Protein AF-A0A2P4SC52-F1 (afdb_monomer)

Structure (mmCIF, N/CA/C/O backbone):
data_AF-A0A2P4SC52-F1
#
_entry.id   AF-A0A2P4SC52-F1
#
loop_
_atom_site.group_PDB
_atom_site.id
_atom_site.type_symbol
_atom_site.label_atom_id
_atom_site.label_alt_id
_atom_site.label_comp_id
_atom_site.label_asym_id
_atom_site.label_entity_id
_atom_site.label_seq_id
_atom_site.pdbx_PDB_ins_code
_atom_site.Cartn_x
_atom_site.Cartn_y
_atom_site.Cartn_z
_atom_site.occupancy
_atom_site.B_iso_or_equiv
_atom_site.auth_seq_id
_atom_site.auth_comp_id
_atom_site.auth_asym_id
_atom_site.auth_atom_id
_atom_site.pdbx_PDB_model_num
ATOM 1 N N . MET A 1 1 ? -28.466 -51.476 46.157 1.00 38.97 1 MET A N 1
ATOM 2 C CA . MET A 1 1 ? -28.477 -51.549 44.677 1.00 38.97 1 MET A CA 1
ATOM 3 C C . MET A 1 1 ? -29.482 -50.503 44.200 1.00 38.97 1 MET A C 1
ATOM 5 O O . MET A 1 1 ? -30.635 -50.628 44.568 1.00 38.97 1 MET A O 1
ATOM 9 N N . ALA A 1 2 ? -29.071 -49.300 43.772 1.00 39.16 2 ALA A N 1
ATOM 10 C CA . ALA A 1 2 ? -28.659 -48.937 42.397 1.00 39.16 2 ALA A CA 1
ATOM 11 C C . ALA A 1 2 ? -29.773 -49.298 41.379 1.00 39.16 2 ALA A C 1
ATOM 13 O O . ALA A 1 2 ? -30.162 -50.453 41.349 1.00 39.16 2 ALA A O 1
ATOM 14 N N . GLN A 1 3 ? -30.353 -48.417 40.551 1.00 35.97 3 GLN A N 1
ATOM 15 C CA . GLN A 1 3 ? -29.814 -47.260 39.824 1.00 35.97 3 GLN A CA 1
ATOM 16 C C . GLN A 1 3 ? -30.897 -46.204 39.494 1.00 35.97 3 GLN A C 1
ATOM 18 O O . GLN A 1 3 ? -32.084 -46.509 39.412 1.00 35.97 3 GLN A O 1
ATOM 23 N N . ARG A 1 4 ? -30.435 -44.965 39.256 1.00 40.19 4 ARG A N 1
ATOM 24 C CA . ARG A 1 4 ? -31.141 -43.851 38.596 1.00 40.19 4 ARG A CA 1
ATOM 25 C C . ARG A 1 4 ? -31.289 -44.114 37.089 1.00 40.19 4 ARG A C 1
ATOM 27 O O . ARG A 1 4 ? -30.311 -44.516 36.466 1.00 40.19 4 ARG A O 1
ATOM 34 N N . GLY A 1 5 ? -32.439 -43.766 36.507 1.00 35.81 5 GLY A N 1
ATOM 35 C CA . GLY A 1 5 ? -32.637 -43.576 35.061 1.00 35.81 5 GLY A CA 1
ATOM 36 C C . GLY A 1 5 ? -32.809 -42.085 34.732 1.00 35.81 5 GLY A C 1
ATOM 37 O O . GLY A 1 5 ? -33.568 -41.396 35.406 1.00 35.81 5 GLY A O 1
ATOM 38 N N . ALA A 1 6 ? -32.034 -41.590 33.766 1.00 42.72 6 ALA A N 1
ATOM 39 C CA . ALA A 1 6 ? -31.841 -40.181 33.401 1.00 42.72 6 ALA A CA 1
ATOM 40 C C . ALA A 1 6 ? -33.028 -39.537 32.645 1.00 42.72 6 ALA A C 1
ATOM 42 O O . ALA A 1 6 ? -33.797 -40.265 32.018 1.00 42.72 6 ALA A O 1
ATOM 43 N N . PRO A 1 7 ? -33.152 -38.191 32.613 1.00 43.25 7 PRO A N 1
ATOM 44 C CA . PRO A 1 7 ? -34.042 -37.517 31.677 1.00 43.25 7 PRO A CA 1
ATOM 45 C C . PRO A 1 7 ? -33.369 -37.309 30.310 1.00 43.25 7 PRO A C 1
ATOM 47 O O . PRO A 1 7 ? -32.143 -37.200 30.202 1.00 43.25 7 PRO A O 1
ATOM 50 N N . ALA A 1 8 ? -34.204 -37.274 29.272 1.00 38.16 8 ALA A N 1
ATOM 51 C CA . ALA A 1 8 ? -33.835 -37.083 27.876 1.00 38.16 8 ALA A CA 1
ATOM 52 C C . ALA A 1 8 ? -33.135 -35.733 27.636 1.00 38.16 8 ALA A C 1
ATOM 54 O O . ALA A 1 8 ? -33.507 -34.712 28.212 1.00 38.16 8 ALA A O 1
ATOM 55 N N . ARG A 1 9 ? -32.102 -35.758 26.787 1.00 41.41 9 ARG A N 1
ATOM 56 C CA . ARG A 1 9 ? -31.348 -34.589 26.325 1.00 41.41 9 ARG A CA 1
ATOM 57 C C . ARG A 1 9 ? -32.082 -33.950 25.149 1.00 41.41 9 ARG A C 1
ATOM 59 O O . ARG A 1 9 ? -32.260 -34.608 24.129 1.00 41.41 9 ARG A O 1
ATOM 66 N N . ASP A 1 10 ? -32.457 -32.685 25.294 1.00 39.81 10 ASP A N 1
ATOM 67 C CA . ASP A 1 10 ? -32.795 -31.809 24.173 1.00 39.81 10 ASP A CA 1
ATOM 68 C C . ASP A 1 10 ? -31.494 -31.190 23.645 1.00 39.81 10 ASP A C 1
ATOM 70 O O . ASP A 1 10 ? -31.015 -30.174 24.146 1.00 39.81 10 ASP A O 1
ATOM 74 N N . ASP A 1 11 ? -30.902 -31.825 22.635 1.00 39.66 11 ASP A N 1
ATOM 75 C CA . ASP A 1 11 ? -29.785 -31.265 21.873 1.00 39.66 11 ASP A CA 1
ATOM 76 C C . ASP A 1 11 ? -30.341 -30.542 20.636 1.00 39.66 11 ASP A C 1
ATOM 78 O O . ASP A 1 11 ? -30.237 -31.021 19.508 1.00 39.66 11 ASP A O 1
ATOM 82 N N . THR A 1 12 ? -30.934 -29.358 20.829 1.00 40.03 12 THR A N 1
ATOM 83 C CA . THR A 1 12 ? -31.080 -28.400 19.721 1.00 40.03 12 THR A CA 1
ATOM 84 C C . THR A 1 12 ? -29.864 -27.484 19.722 1.00 40.03 12 THR A C 1
ATOM 86 O O . THR A 1 12 ? -29.775 -26.512 20.472 1.00 40.03 12 THR A O 1
ATOM 89 N N . SER A 1 13 ? -28.901 -27.841 18.873 1.00 37.47 13 SER A N 1
ATOM 90 C CA . SER A 1 13 ? -27.733 -27.037 18.525 1.00 37.47 13 SER A CA 1
ATOM 91 C C . SER A 1 13 ? -28.175 -25.649 18.055 1.00 37.47 13 SER A C 1
ATOM 93 O O . SER A 1 13 ? -28.683 -25.476 16.948 1.00 37.47 13 SER A O 1
ATOM 95 N N . THR A 1 14 ? -27.988 -24.643 18.906 1.00 38.62 14 THR A N 1
ATOM 96 C CA . THR A 1 14 ? -28.003 -23.248 18.475 1.00 38.62 14 THR A CA 1
ATOM 97 C C . THR A 1 14 ? -26.591 -22.912 18.008 1.00 38.62 14 THR A C 1
ATOM 99 O O . THR A 1 14 ? -25.643 -22.888 18.791 1.00 38.62 14 THR A O 1
ATOM 102 N N . GLY A 1 15 ? -26.428 -22.707 16.697 1.00 37.94 15 GLY A N 1
ATOM 103 C CA . GLY A 1 15 ? -25.203 -22.125 16.145 1.00 37.94 15 GLY A CA 1
ATOM 104 C C . GLY A 1 15 ? -24.891 -20.780 16.821 1.00 37.94 15 GLY A C 1
ATOM 105 O O . GLY A 1 15 ? -25.800 -20.161 17.384 1.00 37.94 15 GLY A O 1
ATOM 106 N N . PRO A 1 16 ? -23.628 -20.314 16.804 1.00 38.53 16 PRO A N 1
ATOM 107 C CA . PRO A 1 16 ? -23.243 -19.101 17.511 1.00 38.53 16 PRO A CA 1
ATOM 108 C C . PRO A 1 16 ? -24.081 -17.920 17.017 1.00 38.53 16 PRO A C 1
ATOM 110 O O . PRO A 1 16 ? -23.962 -17.479 15.875 1.00 38.53 16 PRO A O 1
ATOM 113 N N . GLN A 1 17 ? -24.957 -17.437 17.897 1.00 40.91 17 GLN A N 1
ATOM 114 C CA . GLN A 1 17 ? -25.719 -16.211 17.705 1.00 40.91 17 GLN A CA 1
ATOM 115 C C . GLN A 1 17 ? -24.738 -15.059 17.439 1.00 40.91 17 GLN A C 1
ATOM 117 O O . GLN A 1 17 ? -23.700 -14.989 18.109 1.00 40.91 17 GLN A O 1
ATOM 122 N N . PRO A 1 18 ? -25.029 -14.149 16.493 1.00 45.75 18 PRO A N 1
ATOM 123 C CA . PRO A 1 18 ? -24.202 -12.971 16.287 1.00 45.75 18 PRO A CA 1
ATOM 124 C C . PRO A 1 18 ? -24.136 -12.204 17.607 1.00 45.75 18 PRO A C 1
ATOM 126 O O . PRO A 1 18 ? -25.153 -11.775 18.149 1.00 45.75 18 PRO A O 1
ATOM 129 N N . SER A 1 19 ? -22.936 -12.091 18.177 1.00 51.66 19 SER A N 1
ATOM 130 C CA . SER A 1 19 ? -22.739 -11.397 19.444 1.00 51.66 19 SER A CA 1
ATOM 131 C C . SER A 1 19 ? -23.204 -9.951 19.281 1.00 51.66 19 SER A C 1
ATOM 133 O O . SER A 1 19 ? -22.572 -9.196 18.546 1.00 51.66 19 SER A O 1
ATOM 135 N N . GLY A 1 20 ? -24.286 -9.562 19.957 1.00 62.28 20 GLY A N 1
ATOM 136 C CA . GLY A 1 20 ? -24.848 -8.204 19.931 1.00 62.28 20 GLY A CA 1
ATOM 137 C C . GLY A 1 20 ? -23.975 -7.144 20.617 1.00 62.28 20 GLY A C 1
ATOM 138 O O . GLY A 1 20 ? -24.497 -6.224 21.237 1.00 62.28 20 GLY A O 1
ATOM 139 N N . THR A 1 21 ? -22.649 -7.291 20.580 1.00 75.12 21 THR A N 1
ATOM 140 C CA . THR A 1 21 ? -21.672 -6.413 21.233 1.00 75.12 21 THR A CA 1
ATOM 141 C C . THR A 1 21 ? -20.457 -6.172 20.328 1.00 75.12 21 THR A C 1
ATOM 143 O O . THR A 1 21 ? -19.921 -7.101 19.719 1.00 75.12 21 THR A O 1
ATOM 146 N N . GLY A 1 22 ? -20.021 -4.910 20.229 1.00 84.75 22 GLY A N 1
ATOM 147 C CA . GLY A 1 22 ? -18.854 -4.505 19.440 1.00 84.75 22 GLY A CA 1
ATOM 148 C C . GLY A 1 22 ? -17.536 -5.007 20.040 1.00 84.75 22 GLY A C 1
ATOM 149 O O . GLY A 1 22 ? -17.501 -5.601 21.121 1.00 84.75 22 GLY A O 1
ATOM 150 N N . TYR A 1 23 ? -16.416 -4.798 19.343 1.00 91.19 23 TYR A N 1
ATOM 151 C CA . TYR A 1 23 ? -15.095 -5.230 19.825 1.00 91.19 23 TYR A CA 1
ATOM 152 C C . TYR A 1 23 ? -14.731 -4.611 21.190 1.00 91.19 23 TYR A C 1
ATOM 154 O O . TYR A 1 23 ? -14.393 -5.334 22.127 1.00 91.19 23 TYR A O 1
ATOM 162 N N . LEU A 1 24 ? -14.879 -3.291 21.337 1.00 90.94 24 LEU A N 1
ATOM 163 C CA . LEU A 1 24 ? -14.592 -2.548 22.571 1.00 90.94 24 LEU A CA 1
ATOM 164 C C . LEU A 1 24 ? -15.592 -2.834 23.699 1.00 90.94 24 LEU A C 1
ATOM 166 O O . LEU A 1 24 ? -15.290 -2.577 24.858 1.00 90.94 24 LEU A O 1
ATOM 170 N N . ASP A 1 25 ? -16.765 -3.386 23.382 1.00 89.31 25 ASP A N 1
ATOM 171 C CA . ASP A 1 25 ? -17.742 -3.788 24.401 1.00 89.31 25 ASP A CA 1
ATOM 172 C C . ASP A 1 25 ? -17.365 -5.118 25.072 1.00 89.31 25 ASP A C 1
ATOM 174 O O . ASP A 1 25 ? -17.853 -5.417 26.163 1.00 89.31 25 ASP A O 1
ATOM 178 N N . ARG A 1 26 ? -16.544 -5.936 24.397 1.00 89.00 26 ARG A N 1
ATOM 179 C CA . ARG A 1 26 ? -16.136 -7.280 24.837 1.00 89.00 26 ARG A CA 1
ATOM 180 C C . ARG A 1 26 ? -14.725 -7.321 25.405 1.00 89.00 26 ARG A C 1
ATOM 182 O O . ARG A 1 26 ? -14.435 -8.167 26.245 1.00 89.00 26 ARG A O 1
ATOM 189 N N . GLN A 1 27 ? -13.848 -6.455 24.913 1.00 90.31 27 GLN A N 1
ATOM 190 C CA . GLN A 1 27 ? -12.439 -6.448 25.283 1.00 90.31 27 GLN A CA 1
ATOM 191 C C . GLN A 1 27 ? -12.170 -5.443 26.399 1.00 90.31 27 GLN A C 1
ATOM 193 O O . GLN A 1 27 ? -12.731 -4.350 26.418 1.00 90.31 27 GLN A O 1
ATOM 198 N N . GLN A 1 28 ? -11.287 -5.815 27.324 1.00 85.56 28 GLN A N 1
ATOM 199 C CA . GLN A 1 28 ? -10.850 -4.936 28.404 1.00 85.56 28 GLN A CA 1
ATOM 200 C C . GLN A 1 28 ? -9.451 -4.385 28.106 1.00 85.56 28 GLN A C 1
ATOM 202 O O . GLN A 1 28 ? -8.628 -5.092 27.513 1.00 85.56 28 GLN A O 1
ATOM 207 N N . PRO A 1 29 ? -9.150 -3.142 28.521 1.00 86.94 29 PRO A N 1
ATOM 208 C CA . PRO A 1 29 ? -7.786 -2.635 28.504 1.00 86.94 29 PRO A CA 1
ATOM 209 C C . PRO A 1 29 ? -6.851 -3.533 29.329 1.00 86.94 29 PRO A C 1
ATOM 211 O O . PRO A 1 29 ? -7.274 -4.170 30.293 1.00 86.94 29 PRO A O 1
ATOM 214 N N . ALA A 1 30 ? -5.564 -3.558 28.976 1.00 82.69 30 ALA A N 1
ATOM 215 C CA . ALA A 1 30 ? -4.586 -4.427 29.638 1.00 82.69 30 ALA A CA 1
ATOM 216 C C . ALA A 1 30 ? -4.429 -4.130 31.142 1.00 82.69 30 ALA A C 1
ATOM 218 O O . ALA A 1 30 ? -4.119 -5.023 31.927 1.00 82.69 30 ALA A O 1
ATOM 219 N N . THR A 1 31 ? -4.634 -2.875 31.544 1.00 81.75 31 THR A N 1
ATOM 220 C CA . THR A 1 31 ? -4.607 -2.42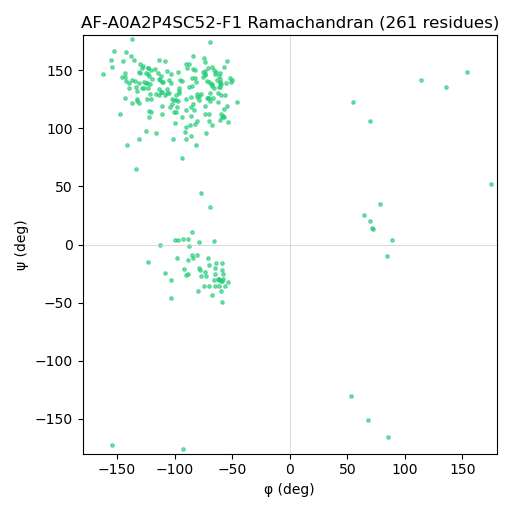6 32.938 1.00 81.75 31 THR A CA 1
ATOM 221 C C . THR A 1 31 ? -5.683 -1.371 33.176 1.00 81.75 31 THR A C 1
ATOM 223 O O . THR A 1 31 ? -6.185 -0.760 32.233 1.00 81.75 31 THR A O 1
ATOM 226 N N . ARG A 1 32 ? -5.986 -1.072 34.445 1.00 80.88 32 ARG A N 1
ATOM 227 C CA . ARG A 1 32 ? -6.942 -0.012 34.814 1.00 80.88 32 ARG A CA 1
ATOM 228 C C . ARG A 1 32 ? -6.565 1.374 34.266 1.00 80.88 32 ARG A C 1
ATOM 230 O O . ARG A 1 32 ? -7.455 2.182 34.036 1.00 80.88 32 ARG A O 1
ATOM 237 N N . GLY A 1 33 ? -5.272 1.652 34.085 1.00 81.25 33 GLY A N 1
ATOM 238 C CA . GLY A 1 33 ? -4.768 2.930 33.566 1.00 81.25 33 GLY A CA 1
ATOM 239 C C . GLY A 1 33 ? -4.470 2.930 32.064 1.00 81.25 33 GLY A C 1
ATOM 240 O O . GLY A 1 33 ? -3.922 3.904 31.558 1.00 81.25 33 GLY A O 1
ATOM 241 N N . SER A 1 34 ? -4.764 1.839 31.351 1.00 86.12 34 SER A N 1
ATOM 242 C CA . SER A 1 34 ? -4.462 1.729 29.925 1.00 86.12 34 SER A CA 1
ATOM 243 C C . SER A 1 34 ? -5.371 2.636 29.099 1.00 86.12 34 SER A C 1
ATOM 245 O O . SER A 1 34 ? -6.592 2.540 29.175 1.00 86.12 34 SER A O 1
ATOM 247 N N . LEU A 1 35 ? -4.754 3.479 28.269 1.00 90.12 35 LEU A N 1
ATOM 248 C CA . LEU A 1 35 ? -5.462 4.365 27.344 1.00 90.12 35 LEU A CA 1
ATOM 249 C C . LEU A 1 35 ? -6.127 3.599 26.188 1.00 90.12 35 LEU A C 1
ATOM 251 O O . LEU A 1 35 ? -7.197 3.985 25.725 1.00 90.12 35 LEU A O 1
ATOM 255 N N . GLY A 1 36 ? -5.479 2.534 25.709 1.00 91.81 36 GLY A N 1
ATOM 256 C CA . GLY A 1 36 ? -5.934 1.745 24.569 1.00 91.81 36 GLY A CA 1
ATOM 257 C C . GLY A 1 36 ? -6.352 0.320 24.929 1.00 91.81 36 GLY A C 1
ATOM 258 O O . GLY A 1 36 ? -5.935 -0.243 25.945 1.00 91.81 36 GLY A O 1
ATOM 259 N N . VAL A 1 37 ? -7.161 -0.272 24.052 1.00 95.31 37 VAL A N 1
ATOM 260 C CA . VAL A 1 37 ? -7.550 -1.685 24.078 1.00 95.31 37 VAL A CA 1
ATOM 261 C C . VAL A 1 37 ? -6.763 -2.421 23.003 1.00 95.31 37 VAL A C 1
ATOM 263 O O . VAL A 1 37 ? -6.882 -2.104 21.819 1.00 95.31 37 VAL A O 1
ATOM 266 N N . ASP A 1 38 ? -5.953 -3.396 23.410 1.00 96.62 38 ASP A N 1
ATOM 267 C CA . ASP A 1 38 ? -5.122 -4.163 22.485 1.00 96.62 38 ASP A CA 1
ATOM 268 C C . ASP A 1 38 ? -5.975 -4.917 21.440 1.00 96.62 38 ASP A C 1
ATOM 270 O O . ASP A 1 38 ? -7.070 -5.418 21.717 1.00 96.62 38 ASP A O 1
ATOM 274 N N . VAL A 1 39 ? -5.427 -5.067 20.236 1.00 96.69 39 VAL A N 1
ATOM 275 C CA . VAL A 1 39 ? -6.008 -5.855 19.149 1.00 96.69 39 VAL A CA 1
ATOM 276 C C . VAL A 1 39 ? -4.971 -6.755 18.492 1.00 96.69 39 VAL A C 1
ATOM 278 O O . VAL A 1 39 ? -3.818 -6.378 18.245 1.00 96.69 39 VAL A O 1
ATOM 281 N N . ALA A 1 40 ? -5.395 -7.995 18.257 1.00 97.00 40 ALA A N 1
ATOM 282 C CA . ALA A 1 40 ? -4.583 -9.040 17.662 1.00 97.00 40 ALA A CA 1
ATOM 283 C C . ALA A 1 40 ? -4.688 -9.080 16.138 1.00 97.00 40 ALA A C 1
ATOM 285 O O . ALA A 1 40 ? -5.695 -8.669 15.564 1.00 97.00 40 ALA A O 1
ATOM 286 N N . THR A 1 41 ? -3.660 -9.619 15.483 1.00 96.50 41 THR A N 1
ATOM 287 C CA . THR A 1 41 ? -3.774 -10.039 14.082 1.00 96.50 41 THR A CA 1
ATOM 288 C C . THR A 1 41 ? -4.667 -11.277 13.969 1.00 96.50 41 THR A C 1
ATOM 290 O O . THR A 1 41 ? -4.588 -12.182 14.800 1.00 96.50 41 THR A O 1
ATOM 293 N N . ALA A 1 42 ? -5.520 -11.328 12.947 1.00 95.50 42 ALA A N 1
ATOM 294 C CA . ALA A 1 42 ? -6.349 -12.495 12.639 1.00 95.50 42 ALA A CA 1
ATOM 295 C C . ALA A 1 42 ? -5.604 -13.555 11.809 1.00 95.50 42 ALA A C 1
ATOM 297 O O . ALA A 1 42 ? -6.119 -14.653 11.620 1.00 95.50 42 ALA A O 1
ATOM 298 N N . VAL A 1 43 ? -4.425 -13.215 11.279 1.00 94.31 43 VAL A N 1
ATOM 299 C CA . VAL A 1 43 ? -3.647 -14.052 10.357 1.00 94.31 43 VAL A CA 1
ATOM 300 C C . VAL A 1 43 ? -2.170 -14.063 10.736 1.00 94.31 43 VAL A C 1
ATOM 302 O O . VAL A 1 43 ? -1.684 -13.138 11.393 1.00 94.31 43 VAL A O 1
ATOM 305 N N . ASP A 1 44 ? -1.452 -15.089 10.289 1.00 96.31 44 ASP A N 1
ATOM 306 C CA . ASP A 1 44 ? 0.007 -15.115 10.353 1.00 96.31 44 ASP A CA 1
ATOM 307 C C . ASP A 1 44 ? 0.603 -14.059 9.411 1.00 96.31 44 ASP A C 1
ATOM 309 O O . ASP A 1 44 ? 0.183 -13.915 8.260 1.00 96.31 44 ASP A O 1
ATOM 313 N N . ILE A 1 45 ? 1.607 -13.326 9.889 1.00 95.19 45 ILE A N 1
ATOM 314 C CA . ILE A 1 45 ? 2.250 -12.227 9.166 1.00 95.19 45 ILE A CA 1
ATOM 315 C C . ILE A 1 45 ? 3.674 -12.629 8.797 1.00 95.19 45 ILE A C 1
ATOM 317 O O . ILE A 1 45 ? 4.447 -13.055 9.654 1.00 95.19 45 ILE A O 1
ATOM 321 N N . HIS A 1 46 ? 4.036 -12.415 7.531 1.00 93.31 46 HIS A N 1
ATOM 322 C CA . HIS A 1 46 ? 5.386 -12.634 7.017 1.00 93.31 46 HIS A CA 1
ATOM 323 C C . HIS A 1 46 ? 5.920 -11.356 6.359 1.00 93.31 46 HIS A C 1
ATOM 325 O O . HIS A 1 46 ? 5.664 -11.073 5.185 1.00 93.31 46 HIS A O 1
ATOM 331 N N . LEU A 1 47 ? 6.714 -10.587 7.102 1.00 91.75 47 LEU A N 1
ATOM 332 C CA . LEU A 1 47 ? 7.361 -9.382 6.590 1.00 91.75 47 LEU A CA 1
ATOM 333 C C . LEU A 1 47 ? 8.729 -9.749 6.005 1.00 91.75 47 LEU A C 1
ATOM 335 O O . LEU A 1 47 ? 9.732 -9.794 6.713 1.00 91.75 47 LEU A O 1
ATOM 339 N N . ARG A 1 48 ? 8.763 -10.056 4.702 1.00 89.94 48 ARG A N 1
ATOM 340 C CA . ARG A 1 48 ? 9.991 -10.441 3.972 1.00 89.94 48 ARG A CA 1
ATOM 341 C C . ARG A 1 48 ? 10.814 -9.253 3.460 1.00 89.94 48 ARG A C 1
ATOM 343 O O . ARG A 1 48 ? 11.917 -9.446 2.967 1.00 89.94 48 ARG A O 1
ATOM 350 N N . GLY A 1 49 ? 10.275 -8.043 3.555 1.00 87.25 49 GLY A N 1
ATOM 351 C CA . GLY A 1 49 ? 10.902 -6.814 3.083 1.00 87.25 49 GLY A CA 1
ATOM 352 C C . GLY A 1 49 ? 10.389 -5.606 3.859 1.00 87.25 49 GLY A C 1
ATOM 353 O O . GLY A 1 49 ? 9.640 -5.752 4.823 1.00 87.25 49 GLY A O 1
ATOM 354 N N . THR A 1 50 ? 10.776 -4.417 3.412 1.00 89.88 50 THR A N 1
ATOM 355 C CA . THR A 1 50 ? 10.443 -3.139 4.061 1.00 89.88 50 THR A CA 1
ATOM 356 C C . THR A 1 50 ? 9.169 -2.490 3.512 1.00 89.88 50 THR A C 1
ATOM 358 O O . THR A 1 50 ? 8.825 -1.373 3.890 1.00 89.88 50 THR A O 1
ATOM 361 N N . THR A 1 51 ? 8.453 -3.170 2.612 1.00 87.06 51 THR A N 1
ATOM 362 C CA . THR A 1 51 ? 7.196 -2.669 2.053 1.00 87.06 51 THR A CA 1
ATOM 363 C C . THR A 1 51 ? 6.070 -2.760 3.075 1.00 87.06 51 THR A C 1
ATOM 365 O O . THR A 1 51 ? 5.999 -3.697 3.873 1.00 87.06 51 THR A O 1
ATOM 368 N N . VAL A 1 52 ? 5.156 -1.794 3.018 1.00 91.25 52 VAL A N 1
ATOM 369 C CA . VAL A 1 52 ? 3.946 -1.802 3.839 1.00 91.25 52 VAL A CA 1
ATOM 370 C C . VAL A 1 52 ? 3.045 -2.968 3.422 1.00 91.25 52 VAL A C 1
ATOM 372 O O . VAL A 1 52 ? 2.823 -3.197 2.234 1.00 91.25 52 VAL A O 1
ATOM 375 N N . GLN A 1 53 ? 2.512 -3.696 4.400 1.00 91.44 53 GLN A N 1
ATOM 376 C CA . GLN A 1 53 ? 1.566 -4.790 4.217 1.00 91.44 53 GLN A CA 1
ATOM 377 C C . GLN A 1 53 ? 0.261 -4.513 4.961 1.00 91.44 53 GLN A C 1
ATOM 379 O O . GLN A 1 53 ? 0.265 -4.073 6.112 1.00 91.44 53 GLN A O 1
ATOM 384 N N . LYS A 1 54 ? -0.861 -4.818 4.306 1.00 94.25 54 LYS A N 1
ATOM 385 C CA . LYS A 1 54 ? -2.202 -4.753 4.891 1.00 94.25 54 LYS A CA 1
ATOM 386 C C . LYS A 1 54 ? -2.517 -6.060 5.615 1.00 94.25 54 LYS A C 1
ATOM 388 O O . LYS A 1 54 ? -2.597 -7.113 4.990 1.00 94.25 54 LYS A O 1
ATOM 393 N N . ILE A 1 55 ? -2.736 -5.981 6.921 1.00 94.81 55 ILE A N 1
ATOM 394 C CA . ILE A 1 55 ? -2.938 -7.124 7.812 1.00 94.81 55 ILE A CA 1
ATOM 395 C C . ILE A 1 55 ? -4.346 -7.086 8.395 1.00 94.81 55 ILE A C 1
ATOM 397 O O . ILE A 1 55 ? -4.772 -6.065 8.932 1.00 94.81 55 ILE A O 1
ATOM 401 N N . ARG A 1 56 ? -5.074 -8.204 8.310 1.00 94.69 56 ARG A N 1
ATOM 402 C CA . ARG A 1 56 ? -6.403 -8.327 8.923 1.00 94.69 56 ARG A CA 1
ATOM 403 C C . ARG A 1 56 ? -6.268 -8.411 10.441 1.00 94.69 56 ARG A C 1
ATOM 405 O O . ARG A 1 56 ? -5.568 -9.284 10.951 1.00 94.69 56 ARG A O 1
ATOM 412 N N . LEU A 1 57 ? -6.972 -7.542 11.157 1.00 96.56 57 LEU A N 1
ATOM 413 C CA . LEU A 1 57 ? -7.079 -7.608 12.609 1.00 96.56 57 LEU A CA 1
ATOM 414 C C . LEU A 1 57 ? -8.232 -8.519 13.032 1.00 96.56 57 LEU A C 1
ATOM 416 O O . LEU A 1 57 ? -9.207 -8.704 12.305 1.00 96.56 57 LEU A O 1
ATOM 420 N N . ALA A 1 58 ? -8.139 -9.063 14.241 1.00 96.31 58 ALA A N 1
ATOM 421 C CA . ALA A 1 58 ? -9.194 -9.832 14.894 1.00 96.31 58 ALA A CA 1
ATOM 422 C C . ALA A 1 58 ? -10.291 -8.908 15.465 1.00 96.31 58 ALA A C 1
ATOM 424 O O . ALA A 1 58 ? -10.720 -9.066 16.605 1.00 96.31 58 ALA A O 1
ATOM 425 N N . ALA A 1 59 ? -10.707 -7.911 14.682 1.00 94.06 59 ALA A N 1
ATOM 426 C CA . ALA A 1 59 ? -11.720 -6.927 15.032 1.00 94.06 59 ALA A CA 1
ATOM 427 C C . ALA A 1 59 ? -12.520 -6.532 13.787 1.00 94.06 59 ALA A C 1
ATOM 429 O O . ALA A 1 59 ? -11.975 -6.424 12.686 1.00 94.06 59 ALA A O 1
ATOM 430 N N . GLU A 1 60 ? -13.810 -6.286 13.983 1.00 92.94 60 GLU A N 1
ATOM 431 C CA . GLU A 1 60 ? -14.718 -5.798 12.950 1.00 92.94 60 GLU A CA 1
ATOM 432 C C . GLU A 1 60 ? -15.502 -4.603 13.495 1.00 92.94 60 GLU A C 1
ATOM 434 O O . GLU A 1 60 ? -15.747 -4.508 14.702 1.00 92.94 60 GLU A O 1
ATOM 439 N N . GLY A 1 61 ? -15.844 -3.676 12.605 1.00 89.00 61 GLY A N 1
ATOM 440 C CA . GLY A 1 61 ? -16.657 -2.512 12.910 1.00 89.00 61 GLY A CA 1
ATOM 441 C C . GLY A 1 61 ? -18.161 -2.833 12.900 1.00 89.00 61 GLY A C 1
ATOM 442 O O . GLY A 1 61 ? -18.591 -3.701 12.129 1.00 89.00 61 GLY A O 1
ATOM 443 N N . PRO A 1 62 ? -18.977 -2.124 13.702 1.00 91.19 62 PRO A N 1
ATOM 444 C CA . PRO A 1 62 ? -18.592 -1.001 14.560 1.00 91.19 62 PRO A CA 1
ATOM 445 C C . PRO A 1 62 ? -17.848 -1.440 15.826 1.00 91.19 62 PRO A C 1
ATOM 447 O O . PRO A 1 62 ? -18.096 -2.505 16.394 1.00 91.19 62 PRO A O 1
ATOM 450 N N . LEU A 1 63 ? -16.933 -0.586 16.292 1.00 91.44 63 LEU A N 1
ATOM 451 C CA . LEU A 1 63 ? -16.090 -0.892 17.449 1.00 91.44 63 LEU A CA 1
ATOM 452 C C . LEU A 1 63 ? -16.884 -1.022 18.756 1.00 91.44 63 LEU A C 1
ATOM 454 O O . LEU A 1 63 ? -16.503 -1.815 19.613 1.00 91.44 63 LEU A O 1
ATOM 458 N N . SER A 1 64 ? -17.993 -0.300 18.900 1.00 88.44 64 SER A N 1
ATOM 459 C CA . SER A 1 64 ? -18.964 -0.468 19.983 1.00 88.44 64 SER A CA 1
ATOM 460 C C . SER A 1 64 ? -20.373 -0.403 19.400 1.00 88.44 64 SER A C 1
ATOM 462 O O . SER A 1 64 ? -20.638 0.380 18.492 1.00 88.44 64 SER A O 1
ATOM 464 N N . LEU A 1 65 ? -21.269 -1.242 19.918 1.00 84.88 65 LEU A N 1
ATOM 465 C CA . LEU A 1 65 ? -22.708 -1.186 19.640 1.00 84.88 65 LEU A CA 1
ATOM 466 C C . LEU A 1 65 ? -23.471 -0.443 20.744 1.00 84.88 65 LEU A C 1
ATOM 468 O O . LEU A 1 65 ? -24.642 -0.123 20.578 1.00 84.88 65 LEU A O 1
ATOM 472 N N . LYS A 1 66 ? -22.812 -0.166 21.876 1.00 84.88 66 LYS A N 1
ATOM 473 C CA . LYS A 1 66 ? -23.389 0.573 23.007 1.00 84.88 66 LYS A CA 1
ATOM 474 C C . LYS A 1 66 ? -23.156 2.078 22.907 1.00 84.88 66 LYS A C 1
ATOM 476 O O . LYS A 1 66 ? -23.893 2.843 23.521 1.00 84.88 66 LYS A O 1
ATOM 481 N N . LYS A 1 67 ? -22.096 2.498 22.211 1.00 82.69 67 LYS A N 1
ATOM 482 C CA . LYS A 1 67 ? -21.669 3.896 22.100 1.00 82.69 67 LYS A CA 1
ATOM 483 C C . LYS A 1 67 ? -21.145 4.178 20.696 1.00 82.69 67 LYS A C 1
ATOM 485 O O . LYS A 1 67 ? -20.433 3.353 20.131 1.00 82.69 67 LYS A O 1
ATOM 490 N N . HIS A 1 68 ? -21.404 5.378 20.181 1.00 83.62 68 HIS A N 1
ATOM 491 C CA . HIS A 1 68 ? -20.697 5.874 19.002 1.00 83.62 68 HIS A CA 1
ATOM 492 C C . HIS A 1 68 ? -19.268 6.253 19.400 1.00 83.62 68 HIS A C 1
ATOM 494 O O . HIS A 1 68 ? -19.042 7.168 20.195 1.00 83.62 68 HIS A O 1
ATOM 500 N N . VAL A 1 69 ? -18.297 5.499 18.891 1.00 87.81 69 VAL A N 1
ATOM 501 C CA . VAL A 1 69 ? -16.887 5.623 19.264 1.00 87.81 69 VAL A CA 1
ATOM 502 C C . VAL A 1 69 ? -16.040 5.544 18.006 1.00 87.81 69 VAL A C 1
ATOM 504 O O . VAL A 1 69 ? -16.093 4.547 17.289 1.00 87.81 69 VAL A O 1
ATOM 507 N N . HIS A 1 70 ? -15.256 6.589 17.764 1.00 90.31 70 HIS A N 1
ATOM 508 C CA . HIS A 1 70 ? -14.145 6.541 16.818 1.00 90.31 70 HIS A CA 1
ATOM 509 C C . HIS A 1 70 ? -12.933 5.953 17.542 1.00 90.31 70 HIS A C 1
ATOM 511 O O . HIS A 1 70 ? -12.886 5.935 18.773 1.00 90.31 70 HIS A O 1
ATOM 517 N N . ALA A 1 71 ? -11.926 5.483 16.819 1.00 93.69 71 ALA A N 1
ATOM 518 C CA . ALA A 1 71 ? -10.677 5.089 17.454 1.00 93.69 71 ALA A CA 1
ATOM 519 C C . ALA A 1 71 ? -9.462 5.431 16.609 1.00 93.69 71 ALA A C 1
ATOM 521 O O . ALA A 1 71 ? -9.489 5.329 15.385 1.00 93.69 71 ALA A O 1
ATOM 522 N N . ILE A 1 72 ? -8.363 5.750 17.285 1.00 95.56 72 ILE A N 1
ATOM 523 C CA . ILE A 1 72 ? -7.042 5.744 16.665 1.00 95.56 72 ILE A CA 1
ATOM 524 C C . ILE A 1 72 ? -6.451 4.349 16.855 1.00 95.56 72 ILE A C 1
ATOM 526 O O . ILE A 1 72 ? -6.363 3.849 17.976 1.00 95.56 72 ILE A O 1
ATOM 530 N N . LEU A 1 73 ? -6.040 3.715 15.765 1.00 96.56 73 LEU A N 1
ATOM 531 C CA . LEU A 1 73 ? -5.290 2.470 15.773 1.00 96.56 73 LEU A CA 1
ATOM 532 C C . LEU A 1 73 ? -3.792 2.788 15.808 1.00 96.56 73 LEU A C 1
ATOM 534 O O . LEU A 1 73 ? -3.257 3.343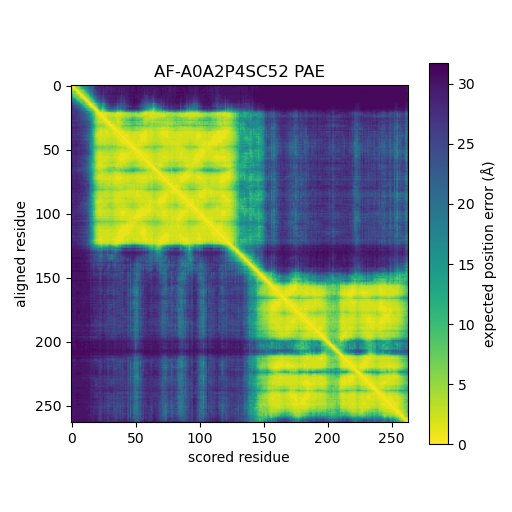 14.848 1.00 96.56 73 LEU A O 1
ATOM 538 N N . LEU A 1 74 ? -3.115 2.409 16.893 1.00 96.31 74 LEU A N 1
ATOM 539 C CA . LEU A 1 74 ? -1.666 2.570 17.057 1.00 96.31 74 LEU A CA 1
ATOM 540 C C . LEU A 1 74 ? -0.971 1.228 17.269 1.00 96.31 74 LEU A C 1
ATOM 542 O O . LEU A 1 74 ? -1.533 0.306 17.857 1.00 96.31 74 LEU A O 1
ATOM 546 N N . GLY A 1 75 ? 0.283 1.127 16.827 1.00 94.44 75 GLY A N 1
ATOM 547 C CA . GLY A 1 75 ? 1.139 -0.011 17.152 1.00 94.44 75 GLY A CA 1
ATOM 548 C C . GLY A 1 75 ? 1.424 -0.083 18.654 1.00 94.44 75 GLY A C 1
ATOM 549 O O . GLY A 1 75 ? 1.499 0.938 19.341 1.00 94.44 75 GLY A O 1
ATOM 550 N N . ARG A 1 76 ? 1.591 -1.297 19.182 1.00 93.06 76 ARG A N 1
ATOM 551 C CA . ARG A 1 76 ? 2.052 -1.483 20.567 1.00 93.06 76 ARG A CA 1
ATOM 552 C C . ARG A 1 76 ? 3.543 -1.161 20.655 1.00 93.06 76 ARG A C 1
ATOM 554 O O . ARG A 1 76 ? 4.294 -1.460 19.731 1.00 93.06 76 ARG A O 1
ATOM 561 N N . SER A 1 77 ? 3.996 -0.615 21.780 1.00 85.81 77 SER A N 1
ATOM 562 C CA . SER A 1 77 ? 5.418 -0.283 21.984 1.00 85.81 77 SER A CA 1
ATOM 563 C C . SER A 1 77 ? 6.342 -1.494 21.801 1.00 85.81 77 SER A C 1
ATOM 565 O O . SER A 1 77 ? 7.417 -1.367 21.220 1.00 85.81 77 SER A O 1
ATOM 567 N N . SER A 1 78 ? 5.893 -2.684 22.214 1.00 85.94 78 SER A N 1
ATOM 568 C CA . SER A 1 78 ? 6.614 -3.947 22.015 1.00 85.94 78 SER A CA 1
ATOM 569 C C . SER A 1 78 ? 6.806 -4.307 20.539 1.00 85.94 78 SER A C 1
ATOM 571 O O . SER A 1 78 ? 7.793 -4.944 20.197 1.00 85.94 78 SER A O 1
ATOM 573 N N . LEU A 1 79 ? 5.887 -3.894 19.657 1.00 88.25 79 LEU A N 1
ATOM 574 C CA . LEU A 1 79 ? 6.014 -4.113 18.215 1.00 88.25 79 LEU A CA 1
ATOM 575 C C . LEU A 1 79 ? 7.181 -3.283 17.653 1.00 88.25 79 LEU A C 1
ATOM 577 O O . LEU A 1 79 ? 8.022 -3.809 16.924 1.00 88.25 79 LEU A O 1
ATOM 581 N N . GLY A 1 80 ? 7.280 -2.021 18.089 1.00 83.31 80 GLY A N 1
ATOM 582 C CA . GLY A 1 80 ? 8.377 -1.120 17.730 1.00 83.31 80 GLY A CA 1
ATOM 583 C C . GLY A 1 80 ? 9.746 -1.617 18.198 1.00 83.31 80 GLY A C 1
ATOM 584 O O . GLY A 1 80 ? 10.724 -1.477 17.468 1.00 83.31 80 GLY A O 1
ATOM 585 N N . GLN A 1 81 ? 9.824 -2.271 19.365 1.00 82.75 81 GLN A N 1
ATOM 586 C CA . GLN A 1 81 ? 11.069 -2.897 19.843 1.00 82.75 81 GLN A CA 1
ATOM 587 C C . GLN A 1 81 ? 11.578 -4.005 18.911 1.00 82.75 81 GLN A C 1
ATOM 589 O O . GLN A 1 81 ? 12.783 -4.207 18.806 1.00 82.75 81 GLN A O 1
ATOM 594 N N . SER A 1 82 ? 10.682 -4.696 18.204 1.00 82.06 82 SER A N 1
ATOM 595 C CA . SER A 1 82 ? 11.037 -5.716 17.208 1.00 82.06 82 SER A CA 1
ATOM 596 C C . SER A 1 82 ? 11.337 -5.133 15.820 1.00 82.06 82 SER A C 1
ATOM 598 O O . SER A 1 82 ? 11.403 -5.883 14.849 1.00 82.06 82 SER A O 1
ATOM 600 N N . GLY A 1 83 ? 11.470 -3.807 15.694 1.00 89.31 83 GLY A N 1
ATOM 601 C CA . GLY A 1 83 ? 11.704 -3.139 14.412 1.00 89.31 83 GLY A CA 1
ATOM 602 C C . GLY A 1 83 ? 10.497 -3.187 13.472 1.00 89.31 83 GLY A C 1
ATOM 603 O O . GLY A 1 83 ? 10.656 -3.036 12.258 1.00 89.31 83 GLY A O 1
ATOM 604 N N . VAL A 1 84 ? 9.296 -3.429 14.007 1.00 94.75 84 VAL A N 1
ATOM 605 C CA . VAL A 1 84 ? 8.039 -3.469 13.255 1.00 94.75 84 VAL A CA 1
ATOM 606 C C . VAL A 1 84 ? 7.181 -2.273 13.647 1.00 94.75 84 VAL A C 1
ATOM 608 O O . VAL A 1 84 ? 6.957 -1.995 14.822 1.00 94.75 84 VAL A O 1
ATOM 611 N N . PHE A 1 85 ? 6.664 -1.569 12.650 1.00 95.31 85 PHE A N 1
ATOM 612 C CA . PHE A 1 85 ? 5.907 -0.343 12.842 1.00 95.31 85 PHE A CA 1
ATOM 613 C C . PHE A 1 85 ? 4.538 -0.462 12.191 1.00 95.31 85 PHE A C 1
ATOM 615 O O . PHE A 1 85 ? 4.398 -0.987 11.087 1.00 95.31 85 PHE A O 1
ATOM 622 N N . LEU A 1 86 ? 3.530 0.047 12.894 1.00 95.38 86 LEU A N 1
ATOM 623 C CA . LEU A 1 86 ? 2.186 0.227 12.367 1.00 95.38 86 LEU A CA 1
ATOM 624 C C . LEU A 1 86 ? 2.049 1.669 11.876 1.00 95.38 86 LEU A C 1
ATOM 626 O O . LEU A 1 86 ? 2.395 2.594 12.611 1.00 95.38 86 LEU A O 1
ATOM 630 N N . VAL A 1 87 ? 1.531 1.861 10.665 1.00 95.50 87 VAL A N 1
ATOM 631 C CA . VAL A 1 87 ? 1.116 3.189 10.194 1.00 95.50 87 VAL A CA 1
ATOM 632 C C . VAL A 1 87 ? -0.183 3.547 10.920 1.00 95.50 87 VAL A C 1
ATOM 634 O O . VAL A 1 87 ? -1.147 2.788 10.776 1.00 95.50 87 VAL A O 1
ATOM 637 N N . PRO A 1 88 ? -0.228 4.634 11.716 1.00 95.19 88 PRO A N 1
ATOM 638 C CA . PRO A 1 88 ? -1.426 5.018 12.455 1.00 95.19 88 PRO A CA 1
ATOM 639 C C . PRO A 1 88 ? -2.665 5.087 11.560 1.00 95.19 88 PRO A C 1
ATOM 641 O O . PRO A 1 88 ? -2.593 5.573 10.432 1.00 95.19 88 PRO A O 1
ATOM 644 N N . GLY A 1 89 ? -3.800 4.613 12.070 1.00 93.12 89 GLY A N 1
ATOM 645 C CA . GLY A 1 89 ? -5.074 4.625 11.351 1.00 93.12 89 GLY A CA 1
ATOM 646 C C . GLY A 1 89 ? -6.192 5.250 12.175 1.00 93.12 89 GLY A C 1
ATOM 647 O O . GLY A 1 89 ? -6.170 5.180 13.401 1.00 93.12 89 GLY A O 1
ATOM 648 N N . VAL A 1 90 ? -7.185 5.830 11.504 1.00 93.25 90 VAL A N 1
ATOM 649 C CA . VAL A 1 90 ? -8.439 6.281 12.123 1.00 93.25 90 VAL A CA 1
ATOM 650 C C . VAL A 1 90 ? -9.538 5.295 11.752 1.00 93.25 90 VAL A C 1
ATOM 652 O O . VAL A 1 90 ? -9.690 4.939 10.584 1.00 93.25 90 VAL A O 1
ATOM 655 N N . ILE A 1 91 ? -10.280 4.837 12.754 1.00 92.62 91 ILE A N 1
ATOM 656 C CA . ILE A 1 91 ? -11.450 3.980 12.600 1.00 92.62 91 ILE A CA 1
ATOM 657 C C . ILE A 1 91 ? -12.675 4.799 12.972 1.00 92.62 91 ILE A C 1
ATOM 659 O O . ILE A 1 91 ? -12.855 5.162 14.136 1.00 92.62 91 ILE A O 1
ATOM 663 N N . ASP A 1 92 ? -13.507 5.087 11.979 1.00 89.50 92 ASP A N 1
ATOM 664 C CA . ASP A 1 92 ? -14.749 5.817 12.193 1.00 89.50 92 ASP A CA 1
ATOM 665 C C . ASP A 1 92 ? -15.786 4.968 12.940 1.00 89.50 92 ASP A C 1
ATOM 667 O O . ASP A 1 92 ? -15.792 3.736 12.856 1.00 89.50 92 ASP A O 1
ATOM 671 N N . SER A 1 93 ? -16.676 5.629 13.682 1.00 87.56 93 SER A N 1
ATOM 672 C CA . SER A 1 93 ? -17.730 4.961 14.457 1.00 87.56 93 SER A CA 1
ATOM 673 C C . SER A 1 93 ? -18.755 4.231 13.578 1.00 87.56 93 SER A C 1
ATOM 675 O O . SER A 1 93 ? -19.355 3.236 13.998 1.00 87.56 93 SER A O 1
ATOM 677 N N . ASP A 1 94 ? -18.920 4.679 12.335 1.00 83.62 94 ASP A N 1
ATOM 678 C CA . ASP A 1 94 ? -19.762 4.057 11.318 1.00 83.62 94 ASP A CA 1
ATOM 679 C C . ASP A 1 94 ? -19.027 2.977 10.501 1.00 83.62 94 ASP A C 1
ATOM 681 O O . ASP A 1 94 ? -19.653 2.290 9.696 1.00 83.62 94 ASP A O 1
ATOM 685 N N . CYS A 1 95 ? -17.736 2.727 10.758 1.00 85.56 95 CYS A N 1
ATOM 686 C CA . CYS A 1 95 ? -16.991 1.666 10.088 1.00 85.56 95 CYS A CA 1
ATOM 687 C C . CYS A 1 95 ? -17.699 0.312 10.278 1.00 85.56 95 CYS A C 1
ATOM 689 O O . CYS A 1 95 ? -18.050 -0.079 11.397 1.00 85.56 95 CYS A O 1
ATOM 691 N N . ARG A 1 96 ? -17.928 -0.410 9.176 1.00 86.00 96 ARG A N 1
ATOM 692 C CA . ARG A 1 96 ? -18.539 -1.747 9.156 1.00 86.00 96 ARG A CA 1
ATOM 693 C C . ARG A 1 96 ? -17.585 -2.761 8.540 1.00 86.00 96 ARG A C 1
ATOM 695 O O . ARG A 1 96 ? -16.928 -2.470 7.542 1.00 86.00 96 ARG A O 1
ATOM 702 N N . GLY A 1 97 ? -17.586 -3.971 9.093 1.00 89.81 97 GLY A N 1
ATOM 703 C CA . GLY A 1 97 ? -16.821 -5.099 8.564 1.00 89.81 97 GLY A CA 1
ATOM 704 C C . GLY A 1 97 ? -15.368 -5.151 9.054 1.00 89.81 97 GLY A C 1
ATOM 705 O O . GLY A 1 97 ? -15.027 -4.491 10.038 1.00 89.81 97 GLY A O 1
ATOM 706 N N . PRO A 1 98 ? -14.510 -5.965 8.413 1.00 90.69 98 PRO A N 1
ATOM 707 C CA . PRO A 1 98 ? -13.167 -6.252 8.908 1.00 90.69 98 PRO A CA 1
ATOM 708 C C . PRO A 1 98 ? -12.270 -5.019 9.011 1.00 90.69 98 PRO A C 1
ATOM 710 O O . PRO A 1 98 ? -12.167 -4.230 8.071 1.00 90.69 98 PRO A O 1
ATOM 713 N N . ILE A 1 99 ? -11.556 -4.902 10.131 1.00 92.62 99 ILE A N 1
ATOM 714 C CA . ILE A 1 99 ? -10.573 -3.840 10.351 1.00 92.62 99 ILE A CA 1
ATOM 715 C C . ILE A 1 99 ? -9.183 -4.340 9.947 1.00 92.62 99 ILE A C 1
ATOM 717 O O . ILE A 1 99 ? -8.807 -5.488 10.203 1.00 92.62 99 ILE A O 1
ATOM 721 N N . TYR A 1 100 ? -8.401 -3.460 9.325 1.00 95.25 100 TYR A N 1
ATOM 722 C CA . TYR A 1 100 ? -7.052 -3.761 8.860 1.00 95.25 100 TYR A CA 1
ATOM 723 C C . TYR A 1 100 ? -6.025 -2.808 9.464 1.00 95.25 100 TYR A C 1
ATOM 725 O O . TYR A 1 100 ? -6.299 -1.627 9.659 1.00 95.25 100 TYR A O 1
ATOM 733 N N . ALA A 1 101 ? -4.825 -3.327 9.703 1.00 94.19 101 ALA A N 1
ATOM 734 C CA . ALA A 1 101 ? -3.642 -2.558 10.054 1.00 94.19 101 ALA A CA 1
ATOM 735 C C . ALA A 1 101 ? -2.671 -2.506 8.869 1.00 94.19 101 ALA A C 1
ATOM 737 O O . ALA A 1 101 ? -2.583 -3.457 8.093 1.00 94.19 101 ALA A O 1
ATOM 738 N N . LEU A 1 102 ? -1.909 -1.421 8.753 1.00 96.44 102 LEU A N 1
ATOM 739 C CA . LEU A 1 102 ? -0.765 -1.337 7.848 1.00 96.44 102 LEU A CA 1
ATOM 740 C C . LEU A 1 102 ? 0.517 -1.498 8.647 1.00 96.44 102 LEU A C 1
ATOM 742 O O . LEU A 1 102 ? 0.769 -0.703 9.549 1.00 96.44 102 LEU A O 1
ATOM 746 N N . LEU A 1 103 ? 1.322 -2.503 8.315 1.00 94.31 103 LEU A N 1
ATOM 747 C CA . LEU A 1 103 ? 2.585 -2.775 8.991 1.00 94.31 103 LEU A CA 1
ATOM 748 C C . LEU A 1 103 ? 3.751 -2.749 8.012 1.00 94.31 103 LEU A C 1
ATOM 750 O O . LEU A 1 103 ? 3.628 -3.213 6.885 1.00 94.31 103 LEU A O 1
ATOM 754 N N . TYR A 1 104 ? 4.902 -2.273 8.464 1.00 95.00 104 TYR A N 1
ATOM 755 C CA . TYR A 1 104 ? 6.185 -2.469 7.794 1.00 95.00 104 TYR A CA 1
ATOM 756 C C . TYR A 1 104 ? 7.257 -2.801 8.833 1.00 95.00 104 TYR A C 1
ATOM 758 O O . TYR A 1 104 ? 7.073 -2.575 10.029 1.00 95.00 104 TYR A O 1
ATOM 766 N N . THR A 1 105 ? 8.379 -3.358 8.389 1.00 93.81 105 THR A N 1
ATOM 767 C CA . THR A 1 105 ? 9.535 -3.618 9.252 1.00 93.81 105 THR A CA 1
ATOM 768 C C . THR A 1 105 ? 10.781 -2.966 8.682 1.00 93.81 105 THR A C 1
ATOM 770 O O . THR A 1 105 ? 10.931 -2.872 7.465 1.00 93.81 105 THR A O 1
ATOM 773 N N . LEU A 1 106 ? 11.676 -2.526 9.563 1.00 89.94 106 LEU A N 1
ATOM 774 C CA . LEU A 1 106 ? 13.014 -2.066 9.194 1.00 89.94 106 LEU A CA 1
ATOM 775 C C . LEU A 1 106 ? 14.038 -3.212 9.167 1.00 89.94 106 LEU A C 1
ATOM 777 O O . LEU A 1 106 ? 15.131 -3.039 8.637 1.00 89.94 106 LEU A O 1
ATOM 781 N N . THR A 1 107 ? 13.693 -4.379 9.715 1.00 88.88 107 THR A N 1
ATOM 782 C CA . THR A 1 107 ? 14.613 -5.507 9.923 1.00 88.88 107 THR A CA 1
ATOM 783 C C . THR A 1 107 ? 13.987 -6.831 9.467 1.00 88.88 107 THR A C 1
ATOM 785 O O . THR A 1 107 ? 13.718 -7.702 10.297 1.00 88.88 107 THR A O 1
ATOM 788 N N . PRO A 1 108 ? 13.704 -7.011 8.163 1.00 91.88 108 PRO A N 1
ATOM 789 C CA . PRO A 1 108 ? 13.207 -8.286 7.655 1.00 91.88 108 PRO A CA 1
ATOM 790 C C . PRO A 1 108 ? 14.286 -9.392 7.753 1.00 91.88 108 PRO A C 1
ATOM 792 O O . PRO A 1 108 ? 15.475 -9.087 7.652 1.00 91.88 108 PRO A O 1
ATOM 795 N N . PRO A 1 109 ? 13.902 -10.680 7.864 1.00 92.06 109 PRO A N 1
ATOM 796 C CA . PRO A 1 109 ? 12.531 -11.183 7.899 1.00 92.06 109 PRO A CA 1
ATOM 797 C C . PRO A 1 109 ? 11.916 -11.154 9.307 1.00 92.06 109 PRO A C 1
ATOM 799 O O . PRO A 1 109 ? 12.573 -11.494 10.287 1.00 92.06 109 PRO A O 1
ATOM 802 N N . VAL A 1 110 ? 10.619 -10.841 9.392 1.00 93.88 110 VAL A N 1
ATOM 803 C CA . VAL A 1 110 ? 9.844 -10.951 10.642 1.00 93.88 110 VAL A CA 1
ATOM 804 C C . VAL A 1 110 ? 8.630 -11.855 10.448 1.00 93.88 110 VAL A C 1
ATOM 806 O O . VAL A 1 110 ? 7.891 -11.717 9.470 1.00 93.88 110 VAL A O 1
ATOM 809 N N . PHE A 1 111 ? 8.419 -12.758 11.407 1.00 94.38 111 PHE A N 1
ATOM 810 C CA . PHE A 1 111 ? 7.223 -13.588 11.524 1.00 94.38 111 PHE A CA 1
ATOM 811 C C . PHE A 1 111 ? 6.435 -13.205 12.779 1.00 94.38 111 PHE A C 1
ATOM 813 O O . PHE A 1 111 ? 7.015 -13.060 13.855 1.00 94.38 111 PHE A O 1
ATOM 820 N N . ILE A 1 112 ? 5.118 -13.057 12.641 1.00 95.06 112 ILE A N 1
ATOM 821 C CA . ILE A 1 112 ? 4.200 -12.815 13.758 1.00 95.06 112 ILE A CA 1
ATOM 822 C C . ILE A 1 112 ? 3.025 -13.776 13.610 1.00 95.06 112 ILE A C 1
ATOM 824 O O . ILE A 1 112 ? 2.353 -13.764 12.579 1.00 95.06 112 ILE A O 1
ATOM 828 N N . SER A 1 113 ? 2.760 -14.581 14.635 1.00 96.44 113 SER A N 1
ATOM 829 C CA . SER A 1 113 ? 1.655 -15.537 14.611 1.00 96.44 113 SER A CA 1
ATOM 830 C C . SER A 1 113 ? 0.292 -14.859 14.765 1.00 96.44 113 SER A C 1
ATOM 832 O O . SER A 1 113 ? 0.147 -13.852 15.475 1.00 96.44 113 SER A O 1
ATOM 834 N N . ALA A 1 114 ? -0.728 -15.456 14.149 1.00 96.88 114 ALA A N 1
ATOM 835 C CA . ALA A 1 114 ? -2.130 -15.138 14.374 1.00 96.88 114 ALA A CA 1
ATOM 836 C C . ALA A 1 114 ? -2.448 -15.128 15.882 1.00 96.88 114 ALA A C 1
ATOM 838 O O . ALA A 1 114 ? -1.930 -15.932 16.657 1.00 96.88 114 ALA A O 1
ATOM 839 N N . GLY A 1 115 ? -3.288 -14.191 16.320 1.00 93.69 115 GLY A N 1
ATOM 840 C CA . GLY A 1 115 ? -3.611 -13.993 17.736 1.00 93.69 115 GLY A CA 1
ATOM 841 C C . GLY A 1 115 ? -2.614 -13.119 18.506 1.00 93.69 115 GLY A C 1
ATOM 842 O O . GLY A 1 115 ? -2.927 -12.672 19.611 1.00 93.69 115 GLY A O 1
ATOM 843 N N . THR A 1 116 ? -1.454 -12.783 17.931 1.00 96.12 116 THR A N 1
ATOM 844 C CA . THR A 1 116 ? -0.527 -11.831 18.560 1.00 96.12 116 THR A CA 1
ATOM 845 C C . THR A 1 116 ? -1.140 -10.434 18.602 1.00 96.12 116 THR A C 1
ATOM 847 O O . THR A 1 116 ? -1.533 -9.890 17.569 1.00 96.12 116 THR A O 1
ATOM 850 N N . ARG A 1 117 ? -1.188 -9.822 19.793 1.00 96.12 117 ARG A N 1
ATOM 851 C CA . ARG A 1 117 ? -1.595 -8.421 19.994 1.00 96.12 117 ARG A CA 1
ATOM 852 C C . ARG A 1 117 ? -0.522 -7.499 19.423 1.00 96.12 117 ARG A C 1
ATOM 854 O O . ARG A 1 117 ? 0.550 -7.376 20.014 1.00 96.12 117 ARG A O 1
ATOM 861 N N . ILE A 1 118 ? -0.805 -6.874 18.283 1.00 95.81 118 ILE A N 1
ATOM 862 C CA . ILE A 1 118 ? 0.150 -6.039 17.530 1.00 95.81 118 ILE A CA 1
ATOM 863 C C . ILE A 1 118 ? -0.177 -4.547 17.611 1.00 95.81 118 ILE A C 1
ATOM 865 O O . ILE A 1 118 ? 0.709 -3.703 17.494 1.00 95.81 118 ILE A O 1
ATOM 869 N N . ALA A 1 119 ? -1.437 -4.212 17.859 1.00 96.12 119 ALA A N 1
ATOM 870 C CA . ALA A 1 119 ? -1.916 -2.842 17.871 1.00 96.12 119 ALA A CA 1
ATOM 871 C C . ALA A 1 119 ? -2.846 -2.613 19.062 1.00 96.12 119 ALA A C 1
ATOM 873 O O . ALA A 1 119 ? -3.138 -3.538 19.817 1.00 96.12 119 ALA A O 1
ATOM 874 N N . GLN A 1 120 ? -3.302 -1.382 19.226 1.00 96.50 120 GLN A N 1
ATOM 875 C CA . GLN A 1 120 ? -4.298 -0.989 20.209 1.00 96.50 120 GLN A CA 1
ATOM 876 C C . GLN A 1 120 ? -5.222 0.070 19.610 1.00 96.50 120 GLN A C 1
ATOM 878 O O . GLN A 1 120 ? -4.769 0.955 18.882 1.00 96.50 120 GLN A O 1
ATOM 883 N N . PHE A 1 121 ? -6.510 -0.023 19.926 1.00 96.50 121 PHE A N 1
ATOM 884 C CA . PHE A 1 121 ? -7.478 1.036 19.671 1.00 96.50 121 PHE A CA 1
ATOM 885 C C . PHE A 1 121 ? -7.455 2.017 20.836 1.00 96.50 121 PHE A C 1
ATOM 887 O O . PHE A 1 121 ? -7.632 1.599 21.976 1.00 96.50 121 PHE A O 1
ATOM 894 N N . ILE A 1 122 ? -7.285 3.303 20.555 1.00 95.19 122 ILE A N 1
ATOM 895 C CA . ILE A 1 122 ? -7.497 4.398 21.502 1.00 95.19 122 ILE A CA 1
ATOM 896 C C . ILE A 1 122 ? -8.882 4.982 21.210 1.00 95.19 122 ILE A C 1
ATOM 898 O O . ILE A 1 122 ? -9.035 5.657 20.189 1.00 95.19 122 ILE A O 1
ATOM 902 N N . PRO A 1 123 ? -9.898 4.692 22.043 1.00 91.75 123 PRO A N 1
ATOM 903 C CA . PRO A 1 123 ? -11.264 5.149 21.817 1.00 91.75 123 PRO A CA 1
ATOM 904 C C . PRO A 1 123 ? -11.395 6.668 21.968 1.00 91.75 123 PRO A C 1
ATOM 906 O O . PRO A 1 123 ? -10.887 7.249 22.924 1.00 91.75 123 PRO A O 1
ATOM 909 N N . ILE A 1 124 ? -12.146 7.290 21.065 1.00 89.38 124 ILE A N 1
ATOM 910 C CA . ILE A 1 124 ? -12.528 8.702 21.093 1.00 89.38 124 ILE A CA 1
ATOM 911 C C . ILE A 1 124 ? -14.066 8.762 21.079 1.00 89.38 124 ILE A C 1
ATOM 913 O O . ILE A 1 124 ? -14.680 8.325 20.099 1.00 89.38 124 ILE A O 1
ATOM 917 N N . PRO A 1 125 ? -14.718 9.251 22.152 1.00 81.00 125 PRO A N 1
ATOM 918 C CA . PRO A 1 125 ? -16.175 9.377 22.200 1.00 81.00 125 PRO A CA 1
ATOM 919 C C . PRO A 1 125 ? -16.700 10.294 21.088 1.00 81.00 125 PRO A C 1
ATOM 921 O O . PRO A 1 125 ? -16.237 11.427 20.964 1.00 81.00 125 PRO A O 1
ATOM 924 N N . ALA A 1 126 ? -17.683 9.840 20.304 1.00 66.44 126 ALA A N 1
ATOM 925 C CA . ALA A 1 126 ? -18.198 10.600 19.158 1.00 66.44 126 ALA A CA 1
ATOM 926 C C . ALA A 1 126 ? -18.884 11.924 19.539 1.00 66.44 126 ALA A C 1
ATOM 928 O O . ALA A 1 126 ? -18.933 12.832 18.721 1.00 66.44 126 ALA A O 1
ATOM 929 N N . GLU A 1 127 ? -19.330 12.084 20.790 1.00 61.53 127 GLU A N 1
ATOM 930 C CA . GLU A 1 127 ? -19.895 13.345 21.309 1.00 61.53 127 GLU A CA 1
ATOM 931 C C . GLU A 1 127 ? -18.922 14.537 21.213 1.00 61.53 127 GLU A C 1
ATOM 933 O O . GLU A 1 127 ? -19.335 15.688 21.307 1.00 61.53 127 GLU A O 1
ATOM 938 N N . THR A 1 128 ? -17.628 14.279 20.994 1.00 54.34 128 THR A N 1
ATOM 939 C CA . THR A 1 128 ? -16.615 15.320 20.754 1.00 54.34 128 THR A CA 1
ATOM 940 C C . THR A 1 128 ? -16.589 15.849 19.314 1.00 54.34 128 THR A C 1
ATOM 942 O O . THR A 1 128 ? -15.921 16.846 19.048 1.00 54.34 128 THR A O 1
ATOM 945 N N . LEU A 1 129 ? -17.316 15.220 18.382 1.00 52.72 129 LEU A N 1
ATOM 946 C CA . LEU A 1 129 ? -17.305 15.525 16.951 1.00 52.72 129 LEU A CA 1
ATOM 947 C C . LEU A 1 129 ? -18.745 15.656 16.433 1.00 52.72 129 LEU A C 1
ATOM 949 O O . LEU A 1 129 ? -19.360 14.690 15.988 1.00 52.72 129 LEU A O 1
ATOM 953 N N . ASN A 1 130 ? -19.291 16.874 16.468 1.00 43.22 130 ASN A N 1
ATOM 954 C CA . ASN A 1 130 ? -20.580 17.182 15.845 1.00 43.22 130 ASN A CA 1
ATOM 955 C C . ASN A 1 130 ? -20.521 16.837 14.349 1.00 43.22 130 ASN A C 1
ATOM 957 O O . ASN A 1 130 ? -19.852 17.534 13.587 1.00 43.22 130 ASN A O 1
ATOM 961 N N . SER A 1 131 ? -21.219 15.794 13.901 1.00 52.00 131 SER A N 1
ATOM 962 C CA . SER A 1 131 ? -21.385 15.555 12.467 1.00 52.00 131 SER A CA 1
ATOM 963 C C . SER A 1 131 ? -22.728 14.906 12.143 1.00 52.00 131 SER A C 1
ATOM 965 O O . SER A 1 131 ? -23.008 13.763 12.487 1.00 52.00 131 SER A O 1
ATOM 967 N N . SER A 1 132 ? -23.572 15.678 11.460 1.00 48.69 132 SER A N 1
ATOM 968 C CA . SER A 1 132 ? -24.680 15.188 10.648 1.00 48.69 132 SER A CA 1
ATOM 969 C C . SER A 1 132 ? -24.113 14.735 9.299 1.00 48.69 132 SER A C 1
ATOM 971 O O . SER A 1 132 ? -23.728 15.575 8.484 1.00 48.69 132 SER A O 1
ATOM 973 N N . GLY A 1 133 ? -24.029 13.429 9.067 1.00 51.28 133 GLY A N 1
ATOM 974 C CA . GLY A 1 133 ? -23.582 12.851 7.798 1.00 51.28 133 GLY A CA 1
ATOM 975 C C . GLY A 1 133 ? -24.002 11.387 7.679 1.00 51.28 133 GLY A C 1
ATOM 976 O O . GLY A 1 133 ? -24.113 10.703 8.692 1.00 51.28 133 GLY A O 1
ATOM 977 N N . GLU A 1 134 ? -24.296 10.943 6.455 1.00 51.66 134 GLU A N 1
ATOM 978 C CA . GLU A 1 134 ? -24.802 9.597 6.145 1.00 51.66 134 GLU A CA 1
ATOM 979 C C . GLU A 1 134 ? -23.788 8.474 6.444 1.00 51.66 134 GLU A C 1
ATOM 981 O O . GLU A 1 134 ? -22.579 8.667 6.307 1.00 51.66 134 GLU A O 1
ATOM 986 N N . ASP A 1 135 ? -24.310 7.288 6.792 1.00 50.59 135 ASP A N 1
ATOM 987 C CA . ASP A 1 135 ? -23.554 6.062 7.093 1.00 50.59 135 ASP A CA 1
ATOM 988 C C . ASP A 1 135 ? -22.593 5.675 5.950 1.00 50.59 135 ASP A C 1
ATOM 990 O O . ASP A 1 135 ? -23.012 5.340 4.833 1.00 50.59 135 ASP A O 1
ATOM 994 N N . ARG A 1 136 ? -21.285 5.635 6.232 1.00 50.75 136 ARG A N 1
ATOM 995 C CA . ARG A 1 136 ? -20.263 5.210 5.266 1.00 50.75 136 ARG A CA 1
ATOM 996 C C . ARG A 1 136 ? -20.147 3.689 5.179 1.00 50.75 136 ARG A C 1
ATOM 998 O O . ARG A 1 136 ? -20.099 2.968 6.173 1.00 50.75 136 ARG A O 1
ATOM 1005 N N . LYS A 1 137 ? -19.970 3.176 3.956 1.00 41.91 137 LYS A N 1
ATOM 1006 C CA . LYS A 1 137 ? -19.558 1.786 3.694 1.00 41.91 137 LYS A CA 1
ATOM 1007 C C . LYS A 1 137 ? -18.066 1.725 3.342 1.00 41.91 137 LYS A C 1
ATOM 1009 O O . LYS A 1 137 ? -17.704 1.801 2.173 1.00 41.91 137 LYS A O 1
ATOM 1014 N N . GLY A 1 138 ? -17.214 1.542 4.355 1.00 49.00 138 GLY A N 1
ATOM 1015 C CA . GLY A 1 138 ? -15.788 1.199 4.206 1.00 49.00 138 GLY A CA 1
ATOM 1016 C C . GLY A 1 138 ? -14.803 2.282 4.671 1.00 49.00 138 GLY A C 1
ATOM 1017 O O . GLY A 1 138 ? -15.025 3.470 4.452 1.00 49.00 138 GLY A O 1
ATOM 1018 N N . GLY A 1 139 ? -13.696 1.863 5.299 1.00 42.94 139 GLY A N 1
ATOM 1019 C CA . GLY A 1 139 ? -12.646 2.748 5.819 1.00 42.94 139 GLY A CA 1
ATOM 1020 C C . GLY A 1 139 ? -11.264 2.414 5.256 1.00 42.94 139 GLY A C 1
ATOM 1021 O O . GLY A 1 139 ? -10.853 1.260 5.337 1.00 42.94 139 GLY A O 1
ATOM 1022 N N . PHE A 1 140 ? -10.596 3.421 4.669 1.00 46.59 140 PHE A N 1
ATOM 1023 C CA . PHE A 1 140 ? -9.149 3.546 4.383 1.00 46.59 140 PHE A CA 1
ATOM 1024 C C . PHE A 1 140 ? -8.871 4.837 3.568 1.00 46.59 140 PHE A C 1
ATOM 1026 O O . PHE A 1 140 ? -8.289 4.795 2.489 1.00 46.59 140 PHE A O 1
ATOM 1033 N N . GLY A 1 141 ? -9.347 6.000 4.030 1.00 48.09 141 GLY A N 1
ATOM 1034 C CA . GLY A 1 141 ? -9.185 7.256 3.274 1.00 48.09 141 GLY A CA 1
ATOM 1035 C C . GLY A 1 141 ? -10.168 7.433 2.108 1.00 48.09 141 GLY A C 1
ATOM 1036 O O . GLY A 1 141 ? -9.822 8.020 1.092 1.00 48.09 141 GLY A O 1
ATOM 1037 N N . SER A 1 142 ? -11.412 6.962 2.251 1.00 49.19 142 SER A N 1
ATOM 1038 C CA . SER A 1 142 ? -12.474 7.020 1.227 1.00 49.19 142 SER A CA 1
ATOM 1039 C C . SER A 1 142 ? -12.955 8.441 0.863 1.00 49.19 142 SER A C 1
ATOM 1041 O O . SER A 1 142 ? -13.870 8.595 0.059 1.00 49.19 142 SER A O 1
ATOM 1043 N N . THR A 1 143 ? -12.353 9.484 1.435 1.00 43.16 143 THR A N 1
ATOM 1044 C CA . THR A 1 143 ? -12.601 10.896 1.114 1.00 43.16 143 THR A CA 1
ATOM 1045 C C . THR A 1 143 ? -11.280 11.661 1.152 1.00 43.16 143 THR A C 1
ATOM 1047 O O . THR A 1 143 ? -10.920 12.221 2.183 1.00 43.16 143 THR A O 1
ATOM 1050 N N . GLY A 1 144 ? -10.540 11.654 0.043 1.00 45.06 144 GLY A N 1
ATOM 1051 C CA . GLY A 1 144 ? -9.340 12.478 -0.138 1.00 45.06 144 GLY A CA 1
ATOM 1052 C C . GLY A 1 144 ? -8.347 11.871 -1.135 1.00 45.06 144 GLY A C 1
ATOM 1053 O O . GLY A 1 144 ? -8.303 10.648 -1.270 1.00 45.06 144 GLY A O 1
ATOM 1054 N N . PRO A 1 145 ? -7.588 12.689 -1.886 1.00 40.38 145 PRO A N 1
ATOM 1055 C CA . PRO A 1 145 ? -6.667 12.191 -2.901 1.00 40.38 145 PRO A CA 1
ATOM 1056 C C . PRO A 1 145 ? -5.565 11.293 -2.313 1.00 40.38 145 PRO A C 1
ATOM 1058 O O . PRO A 1 145 ? -5.066 11.499 -1.210 1.00 40.38 145 PRO A O 1
ATOM 1061 N N . ILE A 1 146 ? -5.195 10.286 -3.106 1.00 48.34 146 ILE A N 1
ATOM 1062 C CA . ILE A 1 146 ? -4.134 9.303 -2.856 1.00 48.34 146 ILE A CA 1
ATOM 1063 C C . ILE A 1 146 ? -2.780 10.022 -2.724 1.00 48.34 146 ILE A C 1
ATOM 1065 O O . ILE A 1 146 ? -2.507 10.969 -3.464 1.00 48.34 146 ILE A O 1
ATOM 1069 N N . ALA A 1 147 ? -1.919 9.550 -1.814 1.00 50.53 147 ALA A N 1
ATOM 1070 C CA . ALA A 1 147 ? -0.533 10.001 -1.689 1.00 50.53 147 ALA A CA 1
ATOM 1071 C C . ALA A 1 147 ? 0.154 10.083 -3.065 1.00 50.53 147 ALA A C 1
ATOM 1073 O O . ALA A 1 147 ? 0.209 9.100 -3.804 1.00 50.53 147 ALA A O 1
ATOM 1074 N N . CYS A 1 148 ? 0.660 11.264 -3.412 1.00 51.69 148 CYS A N 1
ATOM 1075 C CA . CYS A 1 148 ? 1.307 11.517 -4.694 1.00 51.69 148 CYS A CA 1
ATOM 1076 C C . CYS A 1 148 ? 2.829 11.402 -4.589 1.00 51.69 148 CYS A C 1
ATOM 1078 O O . CYS A 1 148 ? 3.428 11.714 -3.559 1.00 51.69 148 CYS A O 1
ATOM 1080 N N . LEU A 1 149 ? 3.460 10.962 -5.678 1.00 50.81 149 LEU A N 1
ATOM 1081 C CA . LEU A 1 149 ? 4.909 11.021 -5.822 1.00 50.81 149 LEU A CA 1
ATOM 1082 C C . LEU A 1 149 ? 5.323 12.488 -5.997 1.00 50.81 149 LEU A C 1
ATOM 1084 O O . LEU A 1 149 ? 5.027 13.090 -7.026 1.00 50.81 149 LEU A O 1
ATOM 1088 N N . THR A 1 150 ? 6.027 13.038 -5.012 1.00 54.19 150 THR A N 1
ATOM 1089 C CA . THR A 1 150 ? 6.601 14.387 -5.075 1.00 54.19 150 THR A CA 1
ATOM 1090 C C . THR A 1 150 ? 8.119 14.268 -5.139 1.00 54.19 150 THR A C 1
ATOM 1092 O O . THR A 1 150 ? 8.734 13.727 -4.222 1.00 54.19 150 THR A O 1
ATOM 1095 N N . THR A 1 151 ? 8.733 14.766 -6.213 1.00 58.66 151 THR A N 1
ATOM 1096 C CA . THR A 1 151 ? 10.194 14.878 -6.351 1.00 58.66 151 THR A CA 1
ATOM 1097 C C . THR A 1 151 ? 10.579 16.350 -6.465 1.00 58.66 151 THR A C 1
ATOM 1099 O O . THR A 1 151 ? 9.788 17.164 -6.946 1.00 58.66 151 THR A O 1
ATOM 1102 N N . GLN A 1 152 ? 11.780 16.725 -6.016 1.00 59.25 152 GLN A N 1
ATOM 1103 C CA . GLN A 1 152 ? 12.295 18.066 -6.303 1.00 59.25 152 GLN A CA 1
ATOM 1104 C C . GLN A 1 152 ? 12.504 18.208 -7.817 1.00 59.25 152 GLN A C 1
ATOM 1106 O O . GLN A 1 152 ? 12.873 17.242 -8.476 1.00 59.25 152 GLN A O 1
ATOM 1111 N N . LEU A 1 153 ? 12.310 19.406 -8.378 1.00 57.50 153 LEU A N 1
ATOM 1112 C CA . LEU A 1 153 ? 12.473 19.663 -9.822 1.00 57.50 153 LEU A CA 1
ATOM 1113 C C . LEU A 1 153 ? 13.890 19.349 -10.350 1.00 57.50 153 LEU A C 1
ATOM 1115 O O . LEU A 1 153 ? 14.057 19.132 -11.547 1.00 57.50 153 LEU A O 1
ATOM 1119 N N . GLY A 1 154 ? 14.901 19.332 -9.472 1.00 62.25 154 GLY A N 1
ATOM 1120 C CA . GLY A 1 154 ? 16.269 18.919 -9.809 1.00 62.25 154 GLY A CA 1
ATOM 1121 C C . GLY A 1 154 ? 16.466 17.400 -9.887 1.00 62.25 154 GLY A C 1
ATOM 1122 O O . GLY A 1 154 ? 17.404 16.944 -10.541 1.00 62.25 154 GLY A O 1
ATOM 1123 N N . ASP A 1 155 ? 15.571 16.622 -9.276 1.00 72.25 155 ASP A N 1
ATOM 1124 C CA . ASP A 1 155 ? 15.620 15.164 -9.264 1.00 72.25 155 ASP A CA 1
ATOM 1125 C C . ASP A 1 155 ? 14.731 14.589 -10.366 1.00 72.25 155 ASP A C 1
ATOM 1127 O O . ASP A 1 155 ? 13.576 14.975 -10.556 1.00 72.25 155 ASP A O 1
ATOM 1131 N N . ARG A 1 156 ? 15.264 13.608 -11.097 1.00 79.69 156 ARG A N 1
ATOM 1132 C CA . ARG A 1 156 ? 14.511 12.914 -12.142 1.00 79.69 156 ARG A CA 1
ATOM 1133 C C . ARG A 1 156 ? 13.578 11.868 -11.515 1.00 79.69 156 ARG A C 1
ATOM 1135 O O . ARG A 1 156 ? 14.067 11.016 -10.770 1.00 79.69 156 ARG A O 1
ATOM 1142 N N . PRO A 1 157 ? 12.272 11.856 -11.835 1.00 85.44 157 PRO A N 1
ATOM 1143 C CA . PRO A 1 157 ? 11.347 10.852 -11.319 1.00 85.44 157 PRO A CA 1
ATOM 1144 C C . PRO A 1 157 ? 11.608 9.501 -11.998 1.00 85.44 157 PRO A C 1
ATOM 1146 O O . PRO A 1 157 ? 11.138 9.242 -13.103 1.00 85.44 157 PRO A O 1
ATOM 1149 N N . MET A 1 158 ? 12.393 8.643 -11.348 1.00 87.94 158 MET A N 1
ATOM 1150 C CA . MET A 1 158 ? 12.782 7.330 -11.869 1.00 87.94 158 MET A CA 1
ATOM 1151 C C . MET A 1 158 ? 12.010 6.203 -11.170 1.00 87.94 158 MET A C 1
ATOM 1153 O O . MET A 1 158 ? 11.814 6.233 -9.957 1.00 87.94 158 MET A O 1
ATOM 1157 N N . MET A 1 159 ? 11.624 5.166 -11.913 1.00 87.06 159 MET A N 1
ATOM 1158 C CA . MET A 1 159 ? 10.879 4.014 -11.401 1.00 87.06 159 MET A CA 1
ATOM 1159 C C . MET A 1 159 ? 11.386 2.705 -12.005 1.00 87.06 159 MET A C 1
ATOM 1161 O O . MET A 1 159 ? 11.644 2.623 -13.201 1.00 87.06 159 MET A O 1
ATOM 1165 N N . ARG A 1 160 ? 11.503 1.646 -11.197 1.00 91.81 160 ARG A N 1
ATOM 1166 C CA . ARG A 1 160 ? 11.805 0.303 -11.716 1.00 91.81 160 ARG A CA 1
ATOM 1167 C C . ARG A 1 160 ? 10.545 -0.354 -12.263 1.00 91.81 160 ARG A C 1
ATOM 1169 O O . ARG A 1 160 ? 9.564 -0.492 -11.537 1.00 91.81 160 ARG A O 1
ATOM 1176 N N . VAL A 1 161 ? 10.615 -0.822 -13.502 1.00 93.69 161 VAL A N 1
ATOM 1177 C CA . VAL A 1 161 ? 9.522 -1.523 -14.183 1.00 93.69 161 VAL A CA 1
ATOM 1178 C C . VAL A 1 161 ? 10.023 -2.822 -14.794 1.00 93.69 161 VAL A C 1
ATOM 1180 O O . VAL A 1 161 ? 11.182 -2.928 -15.202 1.00 93.69 161 VAL A O 1
ATOM 1183 N N . LYS A 1 162 ? 9.157 -3.834 -14.844 1.00 95.94 162 LYS A N 1
ATOM 1184 C CA . LYS A 1 162 ? 9.454 -5.094 -15.530 1.00 95.94 162 LYS A CA 1
ATOM 1185 C C . LYS A 1 162 ? 8.738 -5.102 -16.874 1.00 95.94 162 LYS A C 1
ATOM 1187 O O . LYS A 1 162 ? 7.530 -4.929 -16.932 1.00 95.94 162 LYS A O 1
ATOM 1192 N N . LEU A 1 163 ? 9.492 -5.316 -17.942 1.00 96.31 163 LEU A N 1
ATOM 1193 C CA . LEU A 1 163 ? 8.966 -5.509 -19.286 1.00 96.31 163 LEU A CA 1
ATOM 1194 C C . LEU A 1 163 ? 8.870 -7.005 -19.549 1.00 96.31 163 LEU A C 1
ATOM 1196 O O . LEU A 1 163 ? 9.843 -7.724 -19.322 1.00 96.31 163 LEU A O 1
ATOM 1200 N N . GLN A 1 164 ? 7.726 -7.469 -20.033 1.00 95.44 164 GLN A N 1
ATOM 1201 C CA . GLN A 1 164 ? 7.494 -8.873 -20.332 1.00 95.44 164 GLN A CA 1
ATOM 1202 C C . GLN A 1 164 ? 6.863 -9.039 -21.712 1.00 95.44 164 GLN A C 1
ATOM 1204 O O . GLN A 1 164 ? 5.880 -8.386 -22.052 1.00 95.44 164 GLN A O 1
ATOM 1209 N N . CYS A 1 165 ? 7.419 -9.955 -22.495 1.00 94.31 165 CYS A N 1
ATOM 1210 C CA . CYS A 1 165 ? 6.840 -10.407 -23.750 1.00 94.31 165 CYS A CA 1
ATOM 1211 C C . CYS A 1 165 ? 7.110 -11.903 -23.882 1.00 94.31 165 CYS A C 1
ATOM 1213 O O . CYS A 1 165 ? 8.255 -12.354 -23.757 1.00 94.31 165 CYS A O 1
ATOM 1215 N N . ASN A 1 166 ? 6.047 -12.677 -24.102 1.00 88.75 166 ASN A N 1
ATOM 1216 C CA . ASN A 1 166 ? 6.077 -14.137 -24.046 1.00 88.75 166 ASN A CA 1
ATOM 1217 C C . ASN A 1 166 ? 6.660 -14.630 -22.702 1.00 88.75 166 ASN A C 1
ATOM 1219 O O . ASN A 1 166 ? 6.240 -14.180 -21.635 1.00 88.75 166 ASN A O 1
ATOM 1223 N N . GLN A 1 167 ? 7.630 -15.547 -22.745 1.00 88.44 167 GLN A N 1
ATOM 1224 C CA . GLN A 1 167 ? 8.296 -16.120 -21.567 1.00 88.44 167 GLN A CA 1
ATOM 1225 C C . GLN A 1 167 ? 9.524 -15.318 -21.104 1.00 88.44 16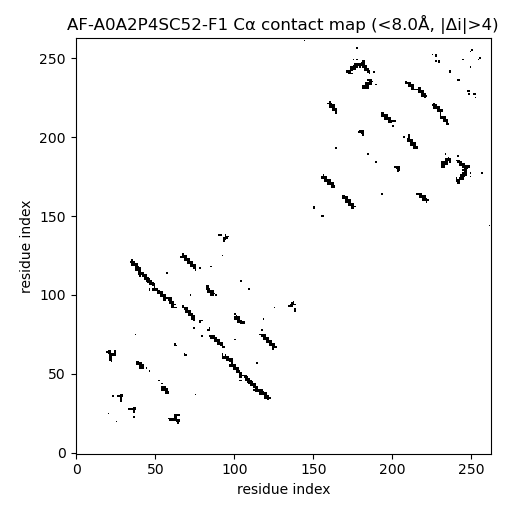7 GLN A C 1
ATOM 1227 O O . GLN A 1 167 ? 10.238 -15.737 -20.197 1.00 88.44 167 GLN A O 1
ATOM 1232 N N . VAL A 1 168 ? 9.797 -14.172 -21.731 1.00 92.81 168 VAL A N 1
ATOM 1233 C CA . VAL A 1 168 ? 10.989 -13.364 -21.470 1.00 92.81 168 VAL A CA 1
ATOM 1234 C C . VAL A 1 168 ? 10.579 -12.125 -20.696 1.00 92.81 168 VAL A C 1
ATOM 1236 O O . VAL A 1 168 ? 9.638 -11.430 -21.080 1.00 92.81 168 VAL A O 1
ATOM 1239 N N . SER A 1 169 ? 11.326 -11.811 -19.637 1.00 94.56 169 SER A N 1
ATOM 1240 C CA . SER A 1 169 ? 11.162 -10.558 -18.908 1.00 94.56 169 SER A CA 1
ATOM 1241 C C . SER A 1 169 ? 12.500 -9.898 -18.606 1.00 94.56 169 SER A C 1
ATOM 1243 O O . SER A 1 169 ? 13.443 -10.585 -18.217 1.00 94.56 169 SER A O 1
ATOM 1245 N N . ILE A 1 170 ? 12.552 -8.574 -18.713 1.00 95.50 170 ILE A N 1
ATOM 1246 C CA . ILE A 1 170 ? 13.682 -7.748 -18.277 1.00 95.50 170 ILE A CA 1
ATOM 1247 C C . ILE A 1 170 ? 13.197 -6.707 -17.272 1.00 95.50 170 ILE A C 1
ATOM 1249 O O . ILE A 1 170 ? 12.036 -6.311 -17.294 1.00 95.50 170 ILE A O 1
ATOM 1253 N N . THR A 1 171 ? 14.067 -6.271 -16.363 1.00 96.19 171 THR A N 1
ATOM 1254 C CA . THR A 1 171 ? 13.744 -5.186 -15.424 1.00 96.19 171 THR A CA 1
ATOM 1255 C C . THR A 1 171 ? 14.610 -3.982 -15.727 1.00 96.19 171 THR A C 1
ATOM 1257 O O . THR A 1 171 ? 15.829 -4.116 -15.795 1.00 96.19 171 THR A O 1
ATOM 1260 N N . VAL A 1 172 ? 13.978 -2.824 -15.886 1.00 95.06 172 VAL A N 1
ATOM 1261 C CA . VAL A 1 172 ? 14.623 -1.578 -16.304 1.00 95.06 172 VAL A CA 1
ATOM 1262 C C . VAL A 1 172 ? 14.243 -0.439 -15.366 1.00 95.06 172 VAL A C 1
ATOM 1264 O O . VAL A 1 172 ? 13.194 -0.478 -14.720 1.00 95.06 172 VAL A O 1
ATOM 1267 N N . THR A 1 173 ? 15.091 0.581 -15.281 1.00 94.56 173 THR A N 1
ATOM 1268 C CA . THR A 1 173 ? 14.777 1.820 -14.559 1.00 94.56 173 THR A CA 1
ATOM 1269 C C . THR A 1 173 ? 14.316 2.883 -15.556 1.00 94.56 173 THR A C 1
ATOM 1271 O O . THR A 1 173 ? 15.093 3.327 -16.398 1.00 94.56 173 THR A O 1
ATOM 1274 N N . ALA A 1 174 ? 13.052 3.287 -15.462 1.00 93.19 174 ALA A N 1
ATOM 1275 C CA . ALA A 1 174 ? 12.403 4.211 -16.377 1.00 93.19 174 ALA A CA 1
ATOM 1276 C C . ALA A 1 174 ? 12.256 5.621 -15.792 1.00 93.19 174 ALA A C 1
ATOM 1278 O O . ALA A 1 174 ? 11.884 5.770 -14.631 1.00 93.19 174 ALA A O 1
ATOM 1279 N N . LEU A 1 175 ? 12.497 6.643 -16.610 1.00 92.12 175 LEU A N 1
ATOM 1280 C CA . LEU A 1 175 ? 12.123 8.028 -16.326 1.00 92.12 175 LEU A CA 1
ATOM 1281 C C . LEU A 1 175 ? 10.625 8.215 -16.576 1.00 92.12 175 LEU A C 1
ATOM 1283 O O . LEU A 1 175 ? 10.145 7.870 -17.653 1.00 92.12 175 LEU A O 1
ATOM 1287 N N . LEU A 1 176 ? 9.898 8.783 -15.618 1.00 90.50 176 LEU A N 1
ATOM 1288 C CA . LEU A 1 176 ? 8.502 9.174 -15.801 1.00 90.50 176 LEU A CA 1
ATOM 1289 C C . LEU A 1 176 ? 8.462 10.542 -16.488 1.00 90.50 176 LEU A C 1
ATOM 1291 O O . LEU A 1 176 ? 8.723 11.563 -15.854 1.00 90.50 176 LEU A O 1
ATOM 1295 N N . ASP A 1 177 ? 8.153 10.571 -17.781 1.00 88.19 177 ASP A N 1
ATOM 1296 C CA . ASP A 1 177 ? 8.138 11.804 -18.563 1.00 88.19 177 ASP A CA 1
ATOM 1297 C C . ASP A 1 177 ? 6.724 12.109 -19.057 1.00 88.19 177 ASP A C 1
ATOM 1299 O O . ASP A 1 177 ? 6.266 11.632 -20.095 1.00 88.19 177 ASP A O 1
AT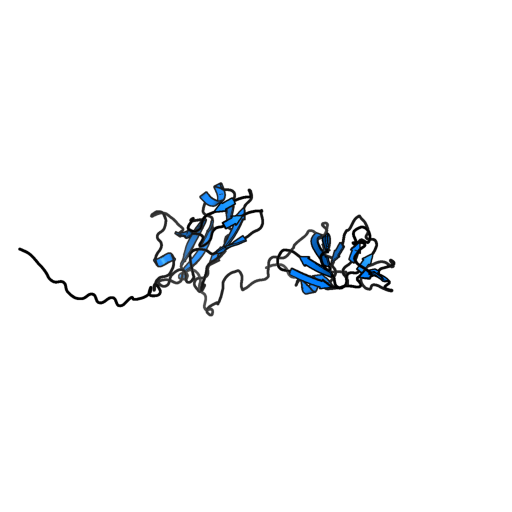OM 1303 N N . SER A 1 178 ? 6.026 12.956 -18.299 1.00 82.31 178 SER A N 1
ATOM 1304 C CA . SER A 1 178 ? 4.698 13.442 -18.684 1.00 82.31 178 SER A CA 1
ATOM 1305 C C . SER A 1 178 ? 4.703 14.295 -19.957 1.00 82.31 178 SER A C 1
ATOM 1307 O O . SER A 1 178 ? 3.632 14.504 -20.523 1.00 82.31 178 SER A O 1
ATOM 1309 N N . GLY A 1 179 ? 5.867 14.782 -20.407 1.00 84.12 179 GLY A N 1
ATOM 1310 C CA . GLY A 1 179 ? 6.041 15.539 -21.644 1.00 84.12 179 GLY A CA 1
ATOM 1311 C C . GLY A 1 179 ? 6.024 14.660 -22.894 1.00 84.12 179 GLY A C 1
ATOM 1312 O O . GLY A 1 179 ? 5.576 15.127 -23.944 1.00 84.12 179 GLY A O 1
ATOM 1313 N N . ALA A 1 180 ? 6.400 13.386 -22.769 1.00 87.44 180 ALA A N 1
ATOM 1314 C CA . ALA A 1 180 ? 6.447 12.447 -23.880 1.00 87.44 180 ALA A CA 1
ATOM 1315 C C . ALA A 1 180 ? 5.098 11.775 -24.159 1.00 87.44 180 ALA A C 1
ATOM 1317 O O . ALA A 1 180 ? 4.419 11.308 -23.247 1.00 87.44 180 ALA A O 1
ATOM 1318 N N . ASP A 1 181 ? 4.722 11.660 -25.433 1.00 86.56 181 ASP A N 1
ATOM 1319 C CA . ASP A 1 181 ? 3.514 10.925 -25.837 1.00 86.56 181 ASP A CA 1
ATOM 1320 C C . ASP A 1 181 ? 3.680 9.409 -25.744 1.00 86.56 181 ASP A C 1
ATOM 1322 O O . ASP A 1 181 ? 2.735 8.702 -25.395 1.00 86.56 181 ASP A O 1
ATOM 1326 N N . VAL A 1 182 ? 4.881 8.917 -26.051 1.00 90.12 182 VAL A N 1
ATOM 1327 C CA . VAL A 1 182 ? 5.167 7.489 -26.194 1.00 90.12 182 VAL A CA 1
ATOM 1328 C C . VAL A 1 182 ? 6.273 7.031 -25.260 1.00 90.12 182 VAL A C 1
ATOM 1330 O O . VAL A 1 182 ? 7.194 7.782 -24.937 1.00 90.12 182 VAL A O 1
ATOM 1333 N N . SER A 1 183 ? 6.212 5.758 -24.889 1.00 93.06 183 SER A N 1
ATOM 1334 C CA . SER A 1 183 ? 7.235 5.103 -24.087 1.00 93.06 183 SER A CA 1
ATOM 1335 C C . SER A 1 183 ? 8.353 4.532 -24.964 1.00 93.06 183 SER A C 1
ATOM 1337 O O . SER A 1 183 ? 8.110 3.892 -25.995 1.00 93.06 183 SER A O 1
ATOM 1339 N N . LEU A 1 184 ? 9.595 4.749 -24.529 1.00 93.19 184 LEU A N 1
ATOM 1340 C CA . LEU A 1 184 ? 10.826 4.409 -25.243 1.00 93.19 184 LEU A CA 1
ATOM 1341 C C . LEU A 1 184 ? 11.746 3.562 -24.377 1.00 93.19 184 LEU A C 1
ATOM 1343 O O . LEU A 1 184 ? 12.018 3.913 -23.235 1.00 93.19 184 LEU A O 1
ATOM 1347 N N . VAL A 1 185 ? 12.302 2.500 -24.944 1.00 94.94 185 VAL A N 1
ATOM 1348 C CA . VAL A 1 185 ? 13.322 1.662 -24.308 1.00 94.94 185 VAL A CA 1
ATOM 1349 C C . VAL A 1 185 ? 14.642 1.833 -25.052 1.00 94.94 185 VAL A C 1
ATOM 1351 O O . VAL A 1 185 ? 14.654 1.924 -26.282 1.00 94.94 185 VAL A O 1
ATOM 1354 N N . SER A 1 186 ? 15.755 1.863 -24.318 1.00 93.81 186 SER A N 1
ATOM 1355 C CA . SER A 1 186 ? 17.080 1.921 -24.927 1.00 93.81 186 SER A CA 1
ATOM 1356 C C . SER A 1 186 ? 17.324 0.695 -25.808 1.00 93.81 186 SER A C 1
ATOM 1358 O O . SER A 1 186 ? 17.060 -0.444 -25.413 1.00 93.81 186 SER A O 1
ATOM 1360 N N . SER A 1 187 ? 17.873 0.923 -26.999 1.00 92.19 187 SER A N 1
ATOM 1361 C CA . SER A 1 187 ? 18.325 -0.146 -27.889 1.00 92.19 187 SER A CA 1
ATOM 1362 C C . SER A 1 187 ? 19.379 -1.053 -27.260 1.00 92.19 187 SER A C 1
ATOM 1364 O O . SER A 1 187 ? 19.467 -2.211 -27.657 1.00 92.19 187 SER A O 1
ATOM 1366 N N . ASP A 1 188 ? 20.140 -0.553 -26.286 1.00 91.88 188 ASP A N 1
ATOM 1367 C CA . ASP A 1 188 ? 21.272 -1.267 -25.679 1.00 91.88 188 ASP A CA 1
ATOM 1368 C C . ASP A 1 188 ? 20.821 -2.392 -24.743 1.00 91.88 188 ASP A C 1
ATOM 1370 O O . ASP A 1 188 ? 21.558 -3.342 -24.493 1.00 91.88 188 ASP A O 1
ATOM 1374 N N . ILE A 1 189 ? 19.596 -2.287 -24.222 1.00 93.31 189 ILE A N 1
ATOM 1375 C CA . ILE A 1 189 ? 19.005 -3.256 -23.288 1.00 93.31 189 ILE A CA 1
ATOM 1376 C C . ILE A 1 189 ? 17.835 -4.023 -23.906 1.00 93.31 189 ILE A C 1
ATOM 1378 O O . ILE A 1 189 ? 17.209 -4.848 -23.237 1.00 93.31 189 ILE A O 1
ATOM 1382 N N . TRP A 1 190 ? 17.496 -3.722 -25.162 1.00 94.50 190 TRP A N 1
ATOM 1383 C CA . TRP A 1 190 ? 16.380 -4.351 -25.848 1.00 94.50 190 TRP A CA 1
ATOM 1384 C C . TRP A 1 190 ? 16.697 -5.828 -26.143 1.00 94.50 190 TRP A C 1
ATOM 1386 O O . TRP A 1 190 ? 17.695 -6.109 -26.810 1.00 94.50 190 TRP A O 1
ATOM 1396 N N . PRO A 1 191 ? 15.870 -6.794 -25.700 1.00 94.12 191 PRO A N 1
ATOM 1397 C CA . PRO A 1 191 ? 16.140 -8.209 -25.930 1.00 94.12 191 PRO A CA 1
ATOM 1398 C C . PRO A 1 191 ? 16.164 -8.553 -27.423 1.00 94.12 191 PRO A C 1
ATOM 1400 O O . PRO A 1 191 ? 15.214 -8.261 -28.147 1.00 94.12 191 PRO A O 1
ATOM 1403 N N . HIS A 1 192 ? 17.208 -9.249 -27.882 1.00 90.12 192 HIS A N 1
ATOM 1404 C CA . HIS A 1 192 ? 17.354 -9.621 -29.296 1.00 90.12 192 HIS A CA 1
ATOM 1405 C C . HIS A 1 192 ? 16.199 -10.485 -29.827 1.00 90.12 192 HIS A C 1
ATOM 1407 O O . HIS A 1 192 ? 15.832 -10.362 -30.993 1.00 90.12 192 HIS A O 1
ATOM 1413 N N . GLN A 1 193 ? 15.591 -11.319 -28.976 1.00 92.25 193 GLN A N 1
ATOM 1414 C CA . GLN A 1 193 ? 14.412 -12.116 -29.340 1.00 92.25 193 GLN A CA 1
ATOM 1415 C C . GLN A 1 193 ? 13.121 -11.302 -29.518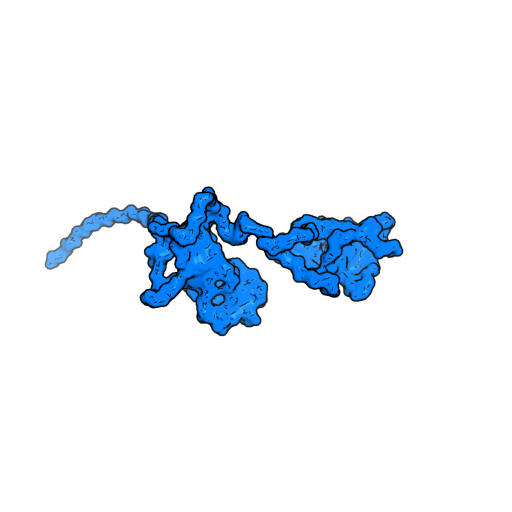 1.00 92.25 193 GLN A C 1
ATOM 1417 O O . GLN A 1 193 ? 12.123 -11.844 -29.987 1.00 92.25 193 GLN A O 1
ATOM 1422 N N . TRP A 1 194 ? 13.089 -10.028 -29.120 1.00 94.12 194 TRP A N 1
ATOM 1423 C CA . TRP A 1 194 ? 11.915 -9.178 -29.302 1.00 94.12 194 TRP A CA 1
ATOM 1424 C C . TRP A 1 194 ? 12.009 -8.461 -30.646 1.00 94.12 194 TRP A C 1
ATOM 1426 O O . TRP A 1 194 ? 12.719 -7.467 -30.802 1.00 94.1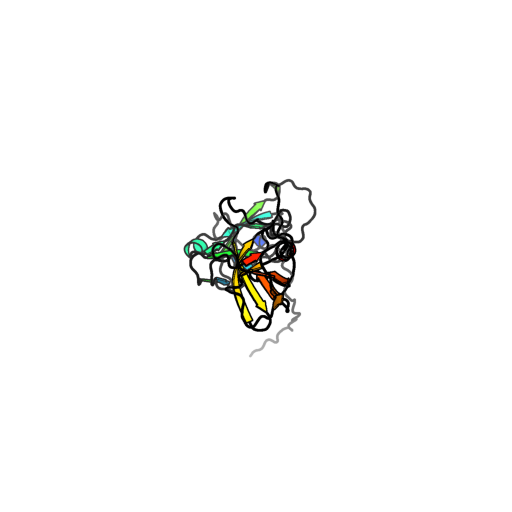2 194 TRP A O 1
ATOM 1436 N N . SER A 1 195 ? 11.284 -8.975 -31.638 1.00 93.62 195 SER A N 1
ATOM 1437 C CA . SER A 1 195 ? 11.294 -8.435 -32.996 1.00 93.62 195 SER A CA 1
ATOM 1438 C C . SER A 1 195 ? 10.760 -7.003 -33.048 1.00 93.62 195 SER A C 1
ATOM 1440 O O . SER A 1 195 ? 9.779 -6.649 -32.382 1.00 93.62 195 SER A O 1
ATOM 1442 N N . THR A 1 196 ? 11.383 -6.182 -33.891 1.00 93.19 196 THR A N 1
ATOM 1443 C CA . THR A 1 196 ? 11.005 -4.782 -34.095 1.00 93.19 196 THR A CA 1
ATOM 1444 C C . THR A 1 196 ? 10.785 -4.478 -35.572 1.00 93.19 196 THR A C 1
ATOM 1446 O O . THR A 1 196 ? 11.355 -5.135 -36.438 1.00 93.19 196 THR A O 1
ATOM 1449 N N . THR A 1 197 ? 9.956 -3.477 -35.850 1.00 91.56 197 THR A N 1
ATOM 1450 C CA . THR A 1 197 ? 9.765 -2.893 -37.177 1.00 91.56 197 THR A CA 1
ATOM 1451 C C . THR A 1 197 ? 10.247 -1.448 -37.175 1.00 91.56 197 THR A C 1
ATOM 1453 O O . THR A 1 197 ? 10.145 -0.754 -36.161 1.00 91.56 197 THR A O 1
ATOM 1456 N N . THR A 1 198 ? 10.773 -0.978 -38.300 1.00 86.62 198 THR A N 1
ATOM 1457 C CA . THR A 1 198 ? 11.145 0.431 -38.464 1.00 86.62 198 THR A CA 1
ATOM 1458 C C . THR A 1 198 ? 9.888 1.292 -38.498 1.00 86.62 198 THR A C 1
ATOM 1460 O O . THR A 1 198 ? 8.902 0.921 -39.138 1.00 86.62 198 THR A O 1
ATOM 1463 N N . VAL A 1 199 ? 9.920 2.436 -37.818 1.00 82.06 199 VAL A N 1
ATOM 1464 C CA . VAL A 1 199 ? 8.847 3.431 -37.861 1.00 82.06 199 VAL A CA 1
ATOM 1465 C C . VAL A 1 199 ? 9.417 4.794 -38.236 1.00 82.06 199 VAL A C 1
ATOM 1467 O O . VAL A 1 199 ? 10.495 5.177 -37.787 1.00 82.06 199 VAL A O 1
ATOM 1470 N N . ASN A 1 200 ? 8.686 5.521 -39.079 1.00 67.44 200 ASN A N 1
ATOM 1471 C CA . ASN A 1 200 ? 9.024 6.887 -39.455 1.00 67.44 200 ASN A CA 1
ATOM 1472 C C . ASN A 1 200 ? 8.177 7.834 -38.602 1.00 67.44 200 ASN A C 1
ATOM 1474 O O . ASN A 1 200 ? 6.957 7.692 -38.576 1.00 67.44 200 ASN A O 1
ATOM 1478 N N . ASN A 1 201 ? 8.830 8.805 -37.961 1.00 62.75 201 ASN A N 1
ATOM 1479 C CA . ASN A 1 201 ? 8.243 9.867 -37.136 1.00 62.75 201 ASN A CA 1
ATOM 1480 C C . ASN A 1 201 ? 7.632 9.403 -35.804 1.00 62.75 201 ASN A C 1
ATOM 1482 O O . ASN A 1 201 ? 6.521 8.882 -35.746 1.00 62.75 201 ASN A O 1
ATOM 1486 N N . ILE A 1 202 ? 8.331 9.704 -34.707 1.00 60.28 202 ILE A N 1
ATOM 1487 C CA . ILE A 1 202 ? 7.739 9.740 -33.368 1.00 60.28 202 ILE A CA 1
ATOM 1488 C C . ILE A 1 202 ? 7.400 11.194 -33.051 1.00 60.28 202 ILE A C 1
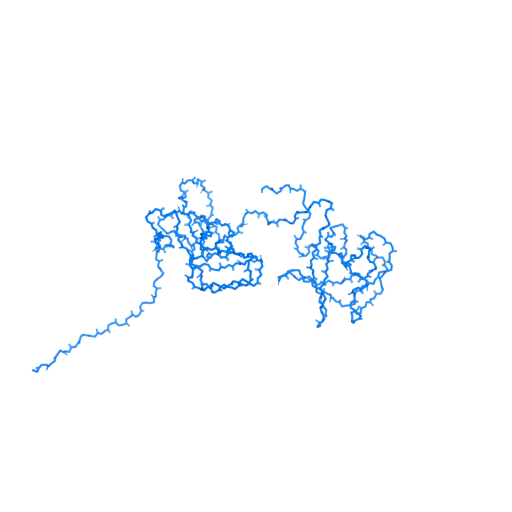ATOM 1490 O O . ILE A 1 202 ? 8.272 12.059 -33.083 1.00 60.28 202 ILE A O 1
ATOM 1494 N N . SER A 1 203 ? 6.138 11.470 -32.735 1.00 58.34 203 SER A N 1
ATOM 1495 C CA . SER A 1 203 ? 5.731 12.742 -32.142 1.00 58.34 203 SER A CA 1
ATOM 1496 C C . SER A 1 203 ? 5.969 12.721 -30.630 1.00 58.34 203 SER A C 1
ATOM 1498 O O . SER A 1 203 ? 5.766 11.697 -29.980 1.00 58.34 203 SER A O 1
ATOM 1500 N N . GLY A 1 204 ? 6.384 13.856 -30.063 1.00 56.25 204 GLY A N 1
ATOM 1501 C CA . GLY A 1 204 ? 6.420 14.051 -28.609 1.00 56.25 204 GLY A CA 1
ATOM 1502 C C . GLY A 1 204 ? 7.709 13.625 -27.903 1.00 56.25 204 GLY A C 1
ATOM 1503 O O . GLY A 1 204 ? 7.784 13.738 -26.689 1.00 56.25 204 GLY A O 1
ATOM 1504 N N . VAL A 1 205 ? 8.741 13.184 -28.625 1.00 59.66 205 VAL A N 1
ATOM 1505 C CA . VAL A 1 205 ? 10.074 12.919 -28.061 1.00 59.66 205 VAL A CA 1
ATOM 1506 C C . VAL A 1 205 ? 11.044 13.824 -28.806 1.00 59.66 205 VAL A C 1
ATOM 1508 O O . VAL A 1 205 ? 11.190 13.706 -30.019 1.00 59.66 205 VAL A O 1
ATOM 1511 N N . GLY A 1 206 ? 11.644 14.796 -28.120 1.00 49.78 206 GLY A N 1
ATOM 1512 C CA . GLY A 1 206 ? 12.520 15.776 -28.762 1.00 49.78 206 GLY A CA 1
ATOM 1513 C C . GLY A 1 206 ? 13.730 15.110 -29.427 1.00 49.78 206 GLY A C 1
ATOM 1514 O O . GLY A 1 206 ? 14.642 14.675 -28.732 1.00 49.78 206 GLY A O 1
ATOM 1515 N N . GLY A 1 207 ? 13.744 15.043 -30.762 1.00 57.38 207 GLY A N 1
ATOM 1516 C CA . GLY A 1 207 ? 14.888 14.592 -31.562 1.00 57.38 207 GLY A CA 1
ATOM 1517 C C . GLY A 1 207 ? 14.519 13.628 -32.695 1.00 57.38 207 GLY A C 1
ATOM 1518 O O . GLY A 1 207 ? 13.771 12.673 -32.513 1.00 57.38 207 GLY A O 1
ATOM 1519 N N . SER A 1 208 ? 15.089 13.850 -33.880 1.00 51.53 208 SER A N 1
ATOM 1520 C CA . SER A 1 208 ? 14.987 12.957 -35.038 1.00 51.53 208 SER A CA 1
ATOM 1521 C C . SER A 1 208 ? 15.994 11.808 -34.907 1.00 51.53 208 SER A C 1
ATOM 1523 O O . SER A 1 208 ? 17.120 11.902 -35.395 1.00 51.53 208 SER A O 1
ATOM 1525 N N . SER A 1 209 ? 15.626 10.731 -34.217 1.00 56.22 209 SER A N 1
ATOM 1526 C CA . SER A 1 209 ? 16.427 9.501 -34.187 1.00 56.22 209 SER A CA 1
ATOM 1527 C C . SER A 1 209 ? 15.684 8.363 -34.887 1.00 56.22 209 SER A C 1
ATOM 1529 O O . SER A 1 209 ? 14.457 8.272 -34.813 1.00 56.22 209 SER A O 1
ATOM 1531 N N . SER A 1 210 ? 16.423 7.512 -35.610 1.00 63.09 210 SER A N 1
ATOM 1532 C CA . SER A 1 210 ? 15.876 6.301 -36.228 1.00 63.09 210 SER A CA 1
ATOM 1533 C C . SER A 1 210 ? 15.288 5.420 -35.137 1.00 63.09 210 SER A C 1
ATOM 1535 O O . SER A 1 210 ? 16.012 4.863 -34.311 1.00 63.09 210 SER A O 1
ATOM 1537 N N . THR A 1 211 ? 13.968 5.320 -35.120 1.00 73.62 211 THR A N 1
ATOM 1538 C CA . THR A 1 211 ? 13.241 4.638 -34.062 1.00 73.62 211 THR A CA 1
ATOM 1539 C C . THR A 1 211 ? 12.620 3.366 -34.605 1.00 73.62 211 THR A C 1
ATOM 1541 O O . THR A 1 211 ? 12.152 3.277 -35.742 1.00 73.62 211 THR A O 1
ATOM 1544 N N . ARG A 1 212 ? 12.682 2.324 -33.787 1.00 89.88 212 ARG A N 1
ATOM 1545 C CA . ARG A 1 212 ? 12.043 1.042 -34.059 1.00 89.88 212 ARG A CA 1
ATOM 1546 C C . ARG A 1 212 ? 10.862 0.892 -33.118 1.00 89.88 212 ARG A C 1
ATOM 1548 O O . ARG A 1 212 ? 10.819 1.515 -32.062 1.00 89.88 212 ARG A O 1
ATOM 1555 N N . LYS A 1 213 ? 9.902 0.060 -33.481 1.00 91.94 213 LYS A N 1
ATOM 1556 C CA . LYS A 1 213 ? 8.752 -0.272 -32.645 1.00 91.94 213 LYS A CA 1
ATOM 1557 C C . LYS A 1 213 ? 8.684 -1.776 -32.485 1.00 9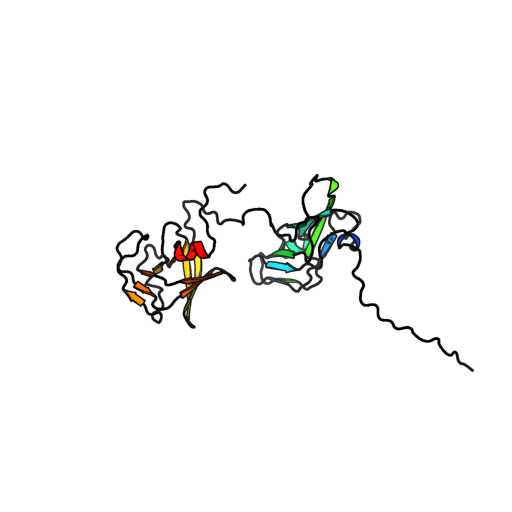1.94 213 LYS A C 1
ATOM 1559 O O . LYS A 1 213 ? 8.937 -2.505 -33.441 1.00 91.94 213 LYS A O 1
ATOM 1564 N N . SER A 1 214 ? 8.372 -2.243 -31.286 1.00 94.12 214 SER A N 1
ATOM 1565 C CA . SER A 1 214 ? 8.063 -3.657 -31.058 1.00 94.12 214 SER A CA 1
ATOM 1566 C C . SER A 1 214 ? 6.991 -4.144 -32.037 1.00 94.12 214 SER A C 1
ATOM 1568 O O . SER A 1 214 ? 6.101 -3.391 -32.420 1.00 94.12 214 SER A O 1
ATOM 1570 N N . THR A 1 215 ? 7.116 -5.389 -32.490 1.00 93.56 215 THR A N 1
ATOM 1571 C CA . THR A 1 215 ? 6.108 -6.052 -33.344 1.00 93.56 215 THR A CA 1
ATOM 1572 C C . THR A 1 215 ? 5.043 -6.769 -32.522 1.00 93.56 215 THR A C 1
ATOM 1574 O O . THR A 1 215 ? 3.915 -6.921 -32.980 1.00 93.56 215 THR A O 1
ATOM 1577 N N . MET A 1 216 ? 5.393 -7.152 -31.294 1.00 93.88 216 MET A N 1
ATOM 1578 C CA . MET A 1 216 ? 4.499 -7.772 -30.326 1.00 93.88 216 MET A CA 1
ATOM 1579 C C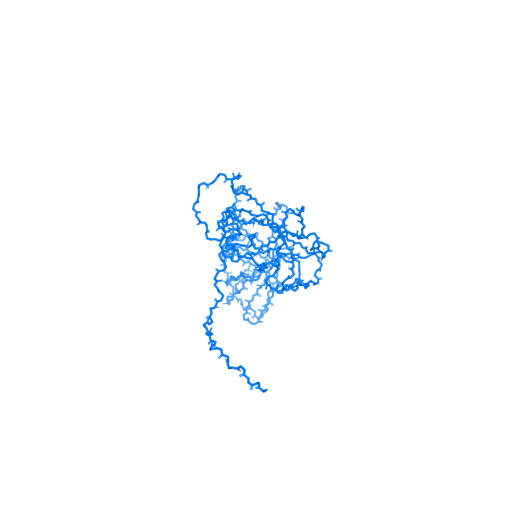 . MET A 1 216 ? 4.253 -6.822 -29.153 1.00 93.88 216 MET A C 1
ATOM 1581 O O . MET A 1 216 ? 5.189 -6.128 -28.742 1.00 93.88 216 MET A O 1
ATOM 1585 N N . PRO A 1 217 ? 3.040 -6.818 -28.574 1.00 94.69 217 PRO A N 1
ATOM 1586 C CA . PRO A 1 217 ? 2.763 -6.036 -27.381 1.00 94.69 217 PRO A CA 1
ATOM 1587 C C . PRO A 1 217 ? 3.669 -6.452 -26.221 1.00 94.69 217 PRO A C 1
ATOM 1589 O O . PRO A 1 217 ? 3.904 -7.641 -25.982 1.00 94.69 217 PRO A O 1
ATOM 1592 N N . ILE A 1 218 ? 4.159 -5.456 -25.490 1.00 96.56 218 ILE A N 1
ATOM 1593 C CA . ILE A 1 218 ? 4.975 -5.638 -24.296 1.00 96.56 218 ILE A CA 1
ATOM 1594 C C . ILE A 1 218 ? 4.118 -5.299 -23.084 1.00 96.56 218 ILE A C 1
ATOM 1596 O O . ILE A 1 218 ? 3.495 -4.238 -23.026 1.00 96.56 218 ILE A O 1
ATOM 1600 N N . VAL A 1 219 ? 4.110 -6.192 -22.102 1.00 96.06 219 VAL A N 1
ATOM 1601 C CA . VAL A 1 219 ? 3.492 -5.948 -20.802 1.00 96.06 219 VAL A CA 1
ATOM 1602 C C . VAL A 1 219 ? 4.489 -5.186 -19.934 1.00 96.06 219 VAL A C 1
ATOM 1604 O O . VAL A 1 219 ? 5.558 -5.697 -19.602 1.00 96.06 219 VAL A O 1
ATOM 1607 N N . VAL A 1 220 ? 4.141 -3.957 -19.572 1.00 95.69 220 VAL A N 1
ATOM 1608 C CA . VAL A 1 220 ? 4.859 -3.105 -18.624 1.00 95.69 220 VAL A CA 1
ATOM 1609 C C . VAL A 1 220 ? 4.245 -3.309 -17.244 1.00 95.69 220 VAL A C 1
ATOM 1611 O O . VAL A 1 220 ? 3.112 -2.905 -16.992 1.00 95.69 220 VAL A O 1
ATOM 1614 N N . LEU A 1 221 ? 4.992 -3.950 -16.352 1.00 92.38 221 LEU A N 1
ATOM 1615 C CA . LEU A 1 221 ? 4.598 -4.227 -14.976 1.00 92.38 221 LEU A CA 1
ATOM 1616 C C . LEU A 1 221 ? 5.209 -3.187 -14.034 1.00 92.38 221 LEU A C 1
ATOM 1618 O O . LEU A 1 221 ? 6.434 -3.017 -13.986 1.00 92.38 221 LEU A O 1
ATOM 1622 N N . VAL A 1 222 ? 4.345 -2.532 -13.260 1.00 84.69 222 VAL A N 1
ATOM 1623 C CA . VAL A 1 222 ? 4.698 -1.511 -12.271 1.00 84.69 222 VAL A CA 1
ATOM 1624 C C . VAL A 1 222 ? 4.186 -1.941 -10.896 1.00 84.69 222 VAL A C 1
ATOM 1626 O O . VAL A 1 222 ? 2.985 -1.956 -10.632 1.00 84.69 222 VAL A O 1
ATOM 1629 N N . GLY A 1 223 ? 5.100 -2.299 -9.992 1.00 75.75 223 GLY A N 1
ATOM 1630 C CA . GLY A 1 223 ? 4.727 -2.884 -8.699 1.00 75.75 223 GLY A CA 1
ATOM 1631 C C . GLY A 1 223 ? 4.117 -4.286 -8.844 1.00 75.75 223 GLY A C 1
ATOM 1632 O O . GLY A 1 223 ? 4.480 -5.029 -9.754 1.00 75.75 223 GLY A O 1
ATOM 1633 N N . SER A 1 224 ? 3.230 -4.668 -7.919 1.00 66.38 224 SER A N 1
ATOM 1634 C CA . SER A 1 224 ? 2.607 -6.003 -7.882 1.00 66.38 224 SER A CA 1
ATOM 1635 C C . SER A 1 224 ? 1.278 -6.109 -8.633 1.00 66.38 224 SER A C 1
ATOM 1637 O O . SER A 1 224 ? 0.892 -7.219 -8.983 1.00 66.38 224 SER A O 1
ATOM 1639 N N . GLU A 1 225 ? 0.582 -4.993 -8.870 1.00 68.25 225 GLU A N 1
ATOM 1640 C CA . GLU A 1 225 ? -0.815 -5.010 -9.343 1.00 68.25 225 GLU A CA 1
ATOM 1641 C C . GLU A 1 225 ? -1.050 -4.247 -10.654 1.00 68.25 225 GLU A C 1
ATOM 1643 O O . GLU A 1 225 ? -2.072 -4.469 -11.298 1.00 68.25 225 GLU A O 1
ATOM 1648 N N . ASN A 1 226 ? -0.116 -3.397 -11.101 1.00 79.75 226 ASN A N 1
ATOM 1649 C CA . ASN A 1 226 ? -0.323 -2.607 -12.313 1.00 79.75 226 ASN A CA 1
ATOM 1650 C C . ASN A 1 226 ? 0.395 -3.220 -13.515 1.00 79.75 226 ASN A C 1
ATOM 1652 O O . ASN A 1 226 ? 1.616 -3.399 -13.505 1.00 79.75 226 ASN A O 1
ATOM 1656 N N . ALA A 1 227 ? -0.371 -3.485 -14.570 1.00 89.88 227 ALA A N 1
ATOM 1657 C CA . ALA A 1 227 ? 0.115 -4.001 -15.839 1.00 89.88 227 ALA A CA 1
ATOM 1658 C C . ALA A 1 227 ? -0.489 -3.194 -16.989 1.00 89.88 227 ALA A C 1
ATOM 1660 O O . ALA A 1 227 ? -1.708 -3.093 -17.106 1.00 89.88 227 ALA A O 1
ATOM 1661 N N . VAL A 1 228 ? 0.360 -2.651 -17.858 1.00 93.19 228 VAL A N 1
ATOM 1662 C CA . VAL A 1 228 ? -0.059 -1.947 -19.074 1.00 93.19 228 VAL A CA 1
ATOM 1663 C C . VAL A 1 228 ? 0.534 -2.661 -20.274 1.00 93.19 228 VAL A C 1
ATOM 1665 O O . VAL A 1 228 ? 1.742 -2.856 -20.346 1.00 93.19 228 VAL A O 1
ATOM 1668 N N . THR A 1 229 ? -0.306 -3.062 -21.224 1.00 95.06 229 THR A N 1
ATOM 1669 C CA . THR A 1 229 ? 0.155 -3.706 -22.459 1.00 95.06 229 THR A CA 1
ATOM 1670 C C . THR A 1 229 ? 0.233 -2.665 -23.567 1.00 95.06 229 THR A C 1
ATOM 1672 O O . THR A 1 229 ? -0.780 -2.071 -23.927 1.00 95.06 229 THR A O 1
ATOM 1675 N N . VAL A 1 230 ? 1.429 -2.430 -24.104 1.00 94.94 230 VAL A N 1
ATOM 1676 C CA . VAL A 1 230 ? 1.674 -1.379 -25.101 1.00 94.94 230 VAL A CA 1
ATOM 1677 C C . VAL A 1 230 ? 2.730 -1.809 -26.116 1.00 94.94 230 VAL A C 1
ATOM 1679 O O . VAL A 1 230 ? 3.562 -2.679 -25.861 1.00 94.94 230 VAL A O 1
ATOM 1682 N N . MET A 1 231 ? 2.714 -1.175 -27.283 1.00 93.75 231 MET A N 1
ATOM 1683 C CA . MET A 1 231 ? 3.776 -1.306 -28.274 1.00 93.75 231 MET A CA 1
ATOM 1684 C C . MET A 1 231 ? 4.879 -0.293 -27.965 1.00 93.75 231 MET A C 1
ATOM 1686 O O . MET A 1 231 ? 4.731 0.893 -28.256 1.00 93.75 231 MET A O 1
ATOM 1690 N N . LEU A 1 232 ? 5.983 -0.760 -27.387 1.00 94.00 232 LEU A N 1
ATOM 1691 C CA . LEU A 1 232 ? 7.114 0.094 -27.028 1.00 94.00 232 LEU A CA 1
ATOM 1692 C C . LEU A 1 232 ? 7.933 0.507 -28.249 1.00 94.00 232 LEU A C 1
ATOM 1694 O O . LEU A 1 232 ? 8.132 -0.292 -29.174 1.00 94.00 232 LEU A O 1
ATOM 1698 N N . HIS A 1 233 ? 8.437 1.739 -28.206 1.00 92.81 233 HIS A N 1
ATOM 1699 C CA . HIS A 1 233 ? 9.441 2.234 -29.138 1.00 92.81 233 HIS A CA 1
ATOM 1700 C C . HIS A 1 233 ? 10.846 1.938 -28.609 1.00 92.81 233 HIS A C 1
ATOM 1702 O O . HIS A 1 233 ? 11.069 1.834 -27.405 1.00 92.81 233 HIS A O 1
ATOM 1708 N N . VAL A 1 234 ? 11.798 1.794 -29.524 1.00 92.75 234 VAL A N 1
ATOM 1709 C CA . VAL A 1 234 ? 13.183 1.416 -29.249 1.00 92.75 234 VAL A CA 1
ATOM 1710 C C . VAL A 1 234 ? 14.106 2.385 -29.972 1.00 92.75 234 VAL A C 1
ATOM 1712 O O . VAL A 1 234 ? 14.045 2.502 -31.200 1.00 92.75 234 VAL A O 1
ATOM 1715 N N . ALA A 1 235 ? 14.967 3.063 -29.220 1.00 90.31 235 ALA A N 1
ATOM 1716 C CA . ALA A 1 235 ? 15.908 4.055 -29.738 1.00 90.31 235 ALA A CA 1
ATOM 1717 C C . ALA A 1 235 ? 17.150 4.154 -28.843 1.00 90.31 235 ALA A C 1
ATOM 1719 O O . ALA A 1 235 ? 17.145 3.657 -27.720 1.00 90.31 235 ALA A O 1
ATOM 1720 N N . GLY A 1 236 ? 18.208 4.811 -29.321 1.00 88.56 236 GLY A N 1
ATOM 1721 C CA . GLY A 1 236 ? 19.331 5.184 -28.460 1.00 88.56 236 GLY A CA 1
ATOM 1722 C C . GLY A 1 236 ? 18.906 6.295 -27.498 1.00 88.56 236 GLY A C 1
ATOM 1723 O O . GLY A 1 236 ? 18.391 7.321 -27.943 1.00 88.56 236 GLY A O 1
ATOM 1724 N N . LEU A 1 237 ? 19.101 6.095 -26.193 1.00 87.62 237 LEU A N 1
ATOM 1725 C CA . LEU A 1 237 ? 18.735 7.068 -25.161 1.00 87.62 237 LEU A CA 1
ATOM 1726 C C . LEU A 1 237 ? 19.992 7.695 -24.527 1.00 87.62 237 LEU A C 1
ATOM 1728 O O . LEU A 1 237 ? 20.975 6.993 -24.284 1.00 87.62 237 LEU A O 1
ATOM 1732 N N . PRO A 1 238 ? 19.993 9.011 -24.244 1.00 82.94 238 PRO A N 1
ATOM 1733 C CA . PRO A 1 238 ? 21.166 9.698 -23.710 1.00 82.94 238 PRO A CA 1
ATOM 1734 C C . PRO A 1 238 ? 21.431 9.354 -22.237 1.00 82.94 238 PRO A C 1
ATOM 1736 O O . PRO A 1 238 ? 20.526 8.993 -21.485 1.00 82.94 238 PRO A O 1
ATOM 1739 N N . GLY A 1 239 ? 22.683 9.533 -21.802 1.00 81.62 239 GLY A N 1
ATOM 1740 C CA . GLY A 1 239 ? 23.052 9.524 -20.380 1.00 81.62 239 GLY A CA 1
ATOM 1741 C C . GLY A 1 239 ? 22.842 8.189 -19.659 1.00 81.62 239 GLY A C 1
ATOM 1742 O O . GLY A 1 239 ? 22.626 8.187 -18.451 1.00 81.62 239 GLY A O 1
ATOM 1743 N N . GLY A 1 240 ? 22.855 7.067 -20.387 1.00 83.38 240 GLY A N 1
ATOM 1744 C CA . GLY A 1 240 ? 22.618 5.736 -19.815 1.00 83.38 240 GLY A CA 1
ATOM 1745 C C . GLY A 1 240 ? 21.166 5.490 -19.389 1.00 83.38 240 GLY A C 1
ATOM 1746 O O . GLY A 1 240 ? 20.898 4.538 -18.653 1.00 83.38 240 GLY A O 1
ATOM 1747 N N . LEU A 1 241 ? 20.224 6.336 -19.826 1.00 89.62 241 LEU A N 1
ATOM 1748 C CA . LEU A 1 241 ? 18.808 6.149 -19.545 1.00 89.62 241 LEU A CA 1
ATOM 1749 C C . LEU A 1 241 ? 18.319 4.843 -20.180 1.00 89.62 241 LEU A C 1
ATOM 1751 O O . LEU A 1 241 ? 18.413 4.644 -21.387 1.00 89.62 241 LEU A O 1
ATOM 1755 N N . GLN A 1 242 ? 17.776 3.950 -19.358 1.00 94.75 242 GLN A N 1
ATOM 1756 C CA . GLN A 1 242 ? 17.317 2.642 -19.820 1.00 94.75 242 GLN A CA 1
ATOM 1757 C C . GLN A 1 242 ? 15.950 2.720 -20.498 1.00 94.75 242 GLN A C 1
ATOM 1759 O O . GLN A 1 242 ? 15.709 2.040 -21.493 1.00 94.75 242 GLN A O 1
ATOM 1764 N N . MET A 1 243 ? 15.047 3.534 -19.955 1.00 94.44 243 MET A N 1
ATOM 1765 C CA . MET A 1 243 ? 13.690 3.665 -20.462 1.00 94.44 243 MET A CA 1
ATOM 1766 C C . MET A 1 243 ? 13.107 5.035 -20.115 1.00 94.44 243 MET A C 1
ATOM 1768 O O . MET A 1 243 ? 13.459 5.640 -19.104 1.00 94.44 243 MET A O 1
ATOM 1772 N N . LEU A 1 244 ? 12.178 5.492 -20.938 1.00 93.25 244 LEU A N 1
ATOM 1773 C CA . LEU A 1 244 ? 11.294 6.617 -20.695 1.00 93.25 244 LEU A CA 1
ATOM 1774 C C . LEU A 1 244 ? 9.850 6.109 -20.779 1.00 93.25 244 LEU A C 1
ATOM 1776 O O . LEU A 1 244 ? 9.487 5.426 -21.737 1.00 93.25 244 LEU A O 1
ATOM 1780 N N . LEU A 1 245 ? 9.041 6.427 -19.771 1.00 93.19 245 LEU A N 1
ATOM 1781 C CA . LEU A 1 245 ? 7.604 6.172 -19.749 1.00 93.19 245 LEU A CA 1
ATOM 1782 C C . LEU A 1 245 ? 6.861 7.453 -20.098 1.00 93.19 245 LEU A C 1
ATOM 1784 O O . LEU A 1 245 ? 6.915 8.424 -19.344 1.00 93.19 245 LEU A O 1
ATOM 1788 N N . GLY A 1 246 ? 6.188 7.424 -21.243 1.00 91.50 246 GLY A N 1
ATOM 1789 C CA . GLY A 1 246 ? 5.362 8.511 -21.743 1.00 91.50 246 GLY A CA 1
ATOM 1790 C C . GLY A 1 246 ? 3.898 8.369 -21.335 1.00 91.50 246 GLY A C 1
ATOM 1791 O O . GLY A 1 246 ? 3.492 7.458 -20.605 1.00 91.50 246 GLY A O 1
ATOM 1792 N N . ARG A 1 247 ? 3.073 9.288 -21.834 1.00 90.81 247 ARG A N 1
ATOM 1793 C CA . ARG A 1 247 ? 1.631 9.349 -21.562 1.00 90.81 247 ARG A CA 1
ATOM 1794 C C . ARG A 1 247 ? 0.885 8.081 -21.971 1.00 90.81 247 ARG A C 1
ATOM 1796 O O . ARG A 1 247 ? -0.078 7.728 -21.287 1.00 90.81 247 ARG A O 1
ATOM 1803 N N . ASP A 1 248 ? 1.330 7.387 -23.017 1.00 91.00 248 ASP A N 1
ATOM 1804 C CA . ASP A 1 248 ? 0.778 6.101 -23.459 1.00 91.00 248 ASP A CA 1
ATOM 1805 C C . ASP A 1 248 ? 0.727 5.043 -22.347 1.00 91.00 248 ASP A C 1
ATOM 1807 O O . ASP A 1 248 ? -0.208 4.250 -22.321 1.00 91.00 248 ASP A O 1
ATOM 1811 N N . VAL A 1 249 ? 1.667 5.062 -21.398 1.00 92.12 249 VAL A N 1
ATOM 1812 C CA . VAL A 1 249 ? 1.663 4.179 -20.222 1.00 92.12 249 VAL A CA 1
ATOM 1813 C C . VAL A 1 249 ? 1.198 4.913 -18.967 1.00 92.12 249 VAL A C 1
ATOM 1815 O O . VAL A 1 249 ? 0.357 4.397 -18.233 1.00 92.12 249 VAL A O 1
ATOM 1818 N N . LEU A 1 250 ? 1.701 6.125 -18.713 1.00 90.50 250 LEU A N 1
ATOM 1819 C CA . LEU A 1 250 ? 1.437 6.858 -17.469 1.00 90.50 250 LEU A CA 1
ATOM 1820 C C . LEU A 1 250 ? -0.057 7.139 -17.246 1.00 90.50 250 LEU A C 1
ATOM 1822 O O . LEU A 1 250 ? -0.544 6.999 -16.124 1.00 90.50 250 LEU A O 1
ATOM 1826 N N . SER A 1 251 ? -0.799 7.483 -18.303 1.00 87.94 251 SER A N 1
ATOM 1827 C CA . SER A 1 251 ? -2.241 7.751 -18.195 1.00 87.94 251 SER A CA 1
ATOM 1828 C C . SER A 1 251 ? -3.042 6.506 -17.801 1.00 87.94 251 SER A C 1
ATOM 1830 O O . SER A 1 251 ? -3.984 6.602 -17.015 1.00 87.94 251 SER A O 1
ATOM 1832 N N . GLN A 1 252 ? -2.626 5.329 -18.277 1.00 87.94 252 GLN A N 1
ATOM 1833 C CA . GLN A 1 252 ? -3.249 4.045 -17.948 1.00 87.94 252 GLN A CA 1
ATOM 1834 C C . GLN A 1 252 ? -2.932 3.599 -16.515 1.00 87.94 252 GLN A C 1
ATOM 1836 O O . GLN A 1 252 ? -3.737 2.918 -15.889 1.00 87.94 252 GLN A O 1
ATOM 1841 N N . LEU A 1 253 ? -1.793 4.037 -15.970 1.00 83.12 253 LEU A N 1
ATOM 1842 C CA . LEU A 1 253 ? -1.431 3.857 -14.560 1.00 83.12 253 LEU A CA 1
ATOM 1843 C C . LEU A 1 253 ? -2.139 4.853 -13.623 1.00 83.12 253 LEU A C 1
ATOM 1845 O O . LEU A 1 253 ? -1.866 4.866 -12.425 1.00 83.12 253 LEU A O 1
ATOM 1849 N N . GLY A 1 254 ? -3.016 5.716 -14.148 1.00 81.00 254 GLY A N 1
ATOM 1850 C CA . GLY A 1 254 ? -3.721 6.729 -13.361 1.00 81.00 254 GLY A CA 1
ATOM 1851 C C . GLY A 1 254 ? -2.835 7.888 -12.897 1.00 81.00 254 GLY A C 1
ATOM 1852 O O . GLY A 1 254 ? -3.260 8.673 -12.049 1.00 81.00 254 GLY A O 1
ATOM 1853 N N . VAL A 1 255 ? -1.622 8.025 -13.446 1.00 79.38 255 VAL A N 1
ATOM 1854 C CA . VAL A 1 255 ? -0.716 9.134 -13.127 1.00 79.38 255 VAL A CA 1
ATOM 1855 C C . VAL A 1 255 ? -1.297 10.428 -13.690 1.00 79.38 255 VAL A C 1
ATOM 1857 O O . VAL A 1 255 ? -1.671 10.504 -14.862 1.00 79.38 255 VAL A O 1
ATOM 1860 N N . ARG A 1 256 ? -1.362 11.466 -12.853 1.00 73.19 256 ARG A N 1
ATOM 1861 C CA . ARG A 1 256 ? -1.857 12.794 -13.229 1.00 73.19 256 ARG A CA 1
ATOM 1862 C C . ARG A 1 256 ? -0.850 13.861 -12.834 1.00 73.19 256 ARG A C 1
ATOM 1864 O O . ARG A 1 256 ? -0.358 13.861 -11.709 1.00 73.19 256 ARG A O 1
ATOM 1871 N N . LEU A 1 257 ? -0.588 14.789 -13.750 1.00 71.69 257 LEU A N 1
ATOM 1872 C CA . LEU A 1 257 ? 0.078 16.041 -13.419 1.00 71.69 257 LEU A CA 1
ATOM 1873 C C . LEU A 1 257 ? -0.967 16.971 -12.792 1.00 71.69 257 LEU A C 1
ATOM 1875 O O . LEU A 1 257 ? -2.006 17.224 -13.400 1.00 71.69 257 LEU A O 1
ATOM 1879 N N . THR A 1 258 ? -0.711 17.465 -11.586 1.00 67.94 258 THR A N 1
ATOM 1880 C CA . THR A 1 258 ? -1.579 18.441 -10.920 1.00 67.94 258 THR A CA 1
ATOM 1881 C C . THR A 1 258 ? -0.742 19.602 -10.406 1.00 67.94 258 THR A C 1
ATOM 1883 O O . THR A 1 258 ? 0.362 19.409 -9.904 1.00 67.94 258 THR A O 1
ATOM 1886 N N . ASN A 1 259 ? -1.264 20.815 -10.564 1.00 64.12 259 ASN A N 1
ATOM 1887 C CA . ASN A 1 259 ? -0.728 22.032 -9.961 1.00 64.12 259 ASN A CA 1
ATOM 1888 C C . ASN A 1 259 ? -1.512 22.437 -8.701 1.00 64.12 259 ASN A C 1
ATOM 1890 O O . ASN A 1 259 ? -1.255 23.501 -8.140 1.00 64.12 259 ASN A O 1
ATOM 1894 N N . GLN A 1 260 ? -2.483 21.622 -8.275 1.00 56.91 260 GLN A N 1
ATOM 1895 C CA . GLN A 1 260 ? -3.231 21.877 -7.054 1.00 56.91 260 GLN A CA 1
ATOM 1896 C C . GLN A 1 260 ? -2.415 21.417 -5.843 1.00 56.91 260 GLN A C 1
ATOM 1898 O O . GLN A 1 260 ? -1.931 20.281 -5.845 1.00 56.91 260 GLN A O 1
ATOM 1903 N N . PRO A 1 261 ? -2.250 22.270 -4.817 1.00 50.00 261 PRO A N 1
ATOM 1904 C CA . PRO A 1 261 ? -1.598 21.865 -3.583 1.00 50.00 261 PRO A CA 1
ATOM 1905 C C . PRO A 1 261 ? -2.385 20.722 -2.938 1.00 50.00 261 PRO A C 1
ATOM 1907 O O . PRO A 1 261 ? -3.616 20.733 -2.924 1.00 50.00 261 PRO A O 1
ATOM 1910 N N . PHE A 1 262 ? -1.661 19.736 -2.411 1.00 49.62 262 PHE A N 1
ATOM 1911 C CA . PHE A 1 262 ? -2.242 18.691 -1.576 1.00 49.62 262 PHE A CA 1
ATOM 1912 C C . PHE A 1 262 ? -2.702 19.353 -0.270 1.00 49.62 262 PHE A C 1
ATOM 1914 O O . PHE A 1 262 ? -1.860 19.741 0.540 1.00 49.62 262 PHE A O 1
ATOM 1921 N N . LEU A 1 263 ? -4.011 19.579 -0.133 1.00 39.50 263 LEU A N 1
ATOM 1922 C CA . LEU A 1 263 ? -4.652 20.074 1.090 1.00 39.50 263 LEU A CA 1
ATOM 1923 C C . LEU A 1 263 ? -5.051 18.906 1.990 1.00 39.50 263 LEU A C 1
ATOM 1925 O O . LEU A 1 263 ? -5.579 17.910 1.443 1.00 39.50 263 LEU A O 1
#

Mean predicted aligned error: 17.39 Å

Radius of gyration: 27.47 Å; Cα contacts (8 Å, |Δi|>4): 501; chains: 1; bounding box: 57×74×84 Å

Nearest PDB structures (foldseek):
  5y5q-assembly1_C  TM=7.827E-01  e=2.716E-04  Shrimp white spot syndrome virus (isolate Tongan)
  5y5p-assembly2_E  TM=7.409E-01  e=2.199E-04  Shrimp white spot syndrome virus (isolate Tongan)
  5y5q-assembly1_A  TM=7.416E-01  e=2.086E-04  Shrimp white spot syndrome virus (isolate Tongan)
  5y5p-assembly2_F  TM=7.099E-01  e=1.878E-04  Shrimp white spot syndrome virus (isolate Tongan)
  5y5q-assembly1_B  TM=6.157E-01  e=1.781E-04  Shrimp white spot syndrome virus (isolate Tongan)

pLDDT: mean 80.1, std 18.81, range [35.81, 97.0]

InterPro domains:
  IPR001969 Aspartic peptidase, active site [PS00141] (174-185)
  IPR001995 Peptidase A2A, retrovirus, catalytic [PS50175] (172-249)
  IPR018061 Retropepsins [PF00077] (155-258)
  IPR021109 Aspartic peptidase domain superfamily [G3DSA:2.40.70.10] (147-260)
  IPR021109 Aspartic peptidase domain superfamily [SSF50630] (139-258)
  IPR029054 dUTPase-like [PF00692] (28-143)
  IPR033704 dUTPase, trimeric [cd07557] (67-122)
  IPR036157 dUTPase-like superfamily [G3DSA:2.70.40.10] (24-146)
  IPR036157 dUTPase-like superfamily [SSF51283] (27-144)
  IPR051592 HERV-K(HML-2) Pro peptidase A2 [PTHR19422] (11-261)

Sequence (263 aa):
MAQRGAPARDDTSTGPQPSGTGYLDRQQPATRGSLGVDVATAVDIHLRGTTVQKIRLAAEGPLSLKKHVHAILLGRSSLGQSGVFLVPGVIDSDCRGPIYALLYTLTPPVFISAGTRIAQFIPIPAETLNSSGEDRKGGFGSTGPIACLTTQLGDRPMMRVKLQCNQVSITVTALLDSGADVSLVSSDIWPHQWSTTTVNNISGVGGSSSTRKSTMPIVVLVGSENAVTVMLHVAGLPGGLQMLLGRDVLSQLGVRLTNQPFL

Secondary structure (DSSP, 8-state):
-----PPPP----------SS-HHHHPPPSSTT-SSEEEEBSS-EEE-SSS-EEEEEEEEE-S-SSS-EEEEEEE-HHHHHTTEEEEPEEE-TT--EEEEEEEEESSS-EEE-TT-EEEEEEEEEGGGS----PPPS--SS-SS--------TTS--EEEEEEEETTEEEEEEEEE-TT-SS-EEETTTS-TTS-EEEES--SSSSS---EEEESS-EEEEETTTEEEEE--EEE--GGG--EEE-HHHHTTTT-----S---

Organism: Bambusicola thoracicus (NCBI:txid9083)

Foldseek 3Di:
DDDDDDDDDDPPDDDDDDPLWFQQRPFDCPDPPHQWTFWWFQAKDWAADQDKDKTWIPGFPPRGNVAQKKWKKAFDPVCVVQQKGWDIFIGGNLGGTIDIIIMGGPDDGDIDGGPDRTITIRIDGCVVPDDDDDRDYHDDCPDFDDDDDDDDPVDFPKAWKWKDDDPDIDIFIETEDAQAAAKEFEPVPDDPPFDWAWDDDDPRDPDDFGKIKTPAWIWIGGPDPDTDTHTYIYTHDPPPHGMYHYCSRCVSVVHDDDPDDRD

Solvent-accessible surface area (backbone atoms only — not comparable to full-atom values): 15860 Å² total; per-residue (Å²): 133,87,83,89,83,84,81,87,82,86,82,77,84,74,71,89,69,83,70,92,57,17,48,62,69,74,55,68,43,89,44,98,84,46,78,35,35,69,39,25,27,60,47,70,43,76,39,76,43,66,62,76,42,84,40,53,35,70,42,44,35,33,39,32,73,90,47,65,31,26,26,41,39,37,50,35,71,73,37,48,74,70,38,31,44,47,61,72,42,78,44,55,41,59,28,53,46,81,38,70,46,40,36,32,28,84,58,55,75,44,80,45,61,49,66,42,70,48,29,24,37,33,75,39,64,39,91,80,55,93,72,94,75,82,87,52,89,57,84,83,66,86,82,66,86,74,92,72,94,83,72,57,92,91,54,79,60,67,45,72,34,36,40,34,46,90,96,46,72,49,78,44,53,24,36,64,34,84,79,22,48,56,34,37,33,19,53,90,75,54,59,85,89,62,55,65,42,84,54,81,84,75,73,54,53,97,68,98,64,86,34,30,28,43,74,58,66,32,35,42,32,45,78,94,82,45,73,47,78,41,71,44,30,34,30,89,50,72,95,80,43,45,26,38,40,4,39,70,51,40,53,78,72,69,58,73,92,75,92,71,79,92,125